Protein AF-A0A6C7MHU6-F1 (afdb_monomer)

Organism: Campylobacter jejuni (NCBI:txid197)

Foldseek 3Di:
DADAADDAALVNLQDFAFLSNCQNLPVDPAQQPWAHEDEDQADALLRLLCDPPSCNHPPNCNHPPSVPPVSVVCVRHHFYQNDPVSVVVFFVQDPPSCLHPPSVNVSHTHTDCVRGVRGTHDHACPDPSSVVVSVVNVVVVVVVVVVVVVVVVVVVVVVVVVVVVVVVVVVVVVVVCCVVPPDDCVVVVVVVVVVVVVVVVVVVVVVVVVVVVVVVVVVVD

Sequence (221 aa):
DMISQSSVSLRESKGQISATNADAMGFNSYKGGGKFVFTQNVSSISAFMSAQGSGFSRGSGFSVGSGKNLSVGLSQGIQIISSTASMSNTYVVSAGSGFSSGSGNSQFAALKTTAANTTDETAGVTTLKGAMAVMDIAETAITNLDQIRADIGSIQNQVTSTINNITVTQVNVKAAESQIRDVDFASESANFSKYNILAQSGSYAMSQANAVQQNVLKLLQ

pLDDT: mean 90.36, std 7.26, range [48.03, 98.5]

Radius of gyration: 49.34 Å; Cα contacts (8 Å, |Δi|>4): 230; chains: 1; bounding box: 78×31×161 Å

Solvent-accessible surface area (backbone atoms only — not comparable to full-atom values): 12412 Å² total; per-residue (Å²): 124,79,51,69,79,76,87,77,52,78,71,57,48,64,37,66,35,46,36,67,51,35,38,42,66,59,66,35,98,48,84,42,65,43,18,54,72,48,79,45,89,44,93,42,70,71,50,42,32,60,33,91,90,59,70,17,28,92,87,56,74,56,20,90,89,57,81,72,62,57,68,59,57,46,63,71,40,46,32,77,31,44,44,79,77,47,38,54,66,40,26,48,34,47,87,86,60,71,12,17,86,88,61,83,39,40,42,56,35,52,74,32,43,91,52,29,59,38,56,65,44,75,42,24,65,80,38,75,56,36,35,56,52,49,49,57,44,48,52,52,52,48,52,54,52,51,52,54,50,50,53,53,50,53,52,49,54,53,50,54,52,48,50,56,51,49,54,54,49,51,54,53,51,51,52,55,47,42,70,73,71,55,77,61,60,72,61,51,49,52,49,51,53,49,51,51,54,48,52,54,50,49,50,50,50,50,54,50,54,56,51,51,55,53,52,52,57,64,74,75,110

Nearest PDB structures (foldseek):
  6x80-assembly1_D  TM=9.709E-01  e=1.603E-24  Campylobacter jejuni

Mean predicted aligned error: 10.22 Å

InterPro domains:
  IPR001492 Flagellin [PTHR42792] (16-221)
  IPR042187 Flagellin, C-terminal domain, subdomain 2 [G3DSA:6.10.10.10] (172-221)
  IPR046358 Flagellin, C-terminal domain [PF00700] (135-220)

Structure (mmCIF, N/CA/C/O backbone):
data_AF-A0A6C7MHU6-F1
#
_entry.id   AF-A0A6C7MHU6-F1
#
loop_
_atom_site.group_PDB
_atom_site.id
_atom_site.type_symbol
_atom_site.label_atom_id
_atom_site.label_alt_id
_atom_site.label_comp_id
_atom_site.label_asym_id
_atom_site.label_entity_id
_atom_site.label_seq_id
_atom_site.pdbx_PDB_ins_code
_atom_site.Cartn_x
_atom_site.Cartn_y
_atom_site.Cartn_z
_atom_site.occupancy
_atom_site.B_iso_or_equiv
_atom_site.auth_seq_id
_atom_site.auth_comp_id
_atom_site.auth_asym_id
_atom_site.auth_atom_id
_atom_site.pdbx_PDB_model_num
ATOM 1 N N . ASP A 1 1 ? 13.827 -13.662 -16.818 1.00 75.75 1 ASP A N 1
ATOM 2 C CA . ASP A 1 1 ? 13.728 -12.267 -17.295 1.00 75.75 1 ASP A CA 1
ATOM 3 C C . ASP A 1 1 ? 13.826 -11.272 -16.154 1.00 75.75 1 ASP A C 1
ATOM 5 O O . ASP A 1 1 ? 13.512 -11.633 -15.031 1.00 75.75 1 ASP A O 1
ATOM 9 N N . MET A 1 2 ? 14.277 -10.045 -16.434 1.00 87.38 2 MET A N 1
ATOM 10 C CA . MET A 1 2 ? 14.228 -8.926 -15.475 1.00 87.38 2 MET A CA 1
ATOM 11 C C . MET A 1 2 ? 12.820 -8.314 -15.451 1.00 87.38 2 MET A C 1
ATOM 13 O O . MET A 1 2 ? 12.296 -8.042 -16.538 1.00 87.38 2 MET A O 1
ATOM 17 N N . ILE A 1 3 ? 12.258 -8.086 -14.262 1.00 90.12 3 ILE A N 1
ATOM 18 C CA . ILE A 1 3 ? 10.906 -7.548 -14.015 1.00 90.12 3 ILE A CA 1
ATOM 19 C C . ILE A 1 3 ? 11.021 -6.332 -13.084 1.00 90.12 3 ILE A C 1
ATOM 21 O O . ILE A 1 3 ? 11.826 -6.353 -12.155 1.00 90.12 3 ILE A O 1
ATOM 25 N N . SER A 1 4 ? 10.215 -5.292 -13.313 1.00 91.06 4 SER A N 1
ATOM 26 C CA . SER A 1 4 ? 10.120 -4.126 -12.426 1.00 91.06 4 SER A CA 1
ATOM 27 C C . SER A 1 4 ? 8.917 -4.247 -11.490 1.00 91.06 4 SER A C 1
ATOM 29 O O . SER A 1 4 ? 7.845 -4.680 -11.909 1.00 91.06 4 SER A O 1
ATOM 31 N N . GLN A 1 5 ? 9.099 -3.875 -10.223 1.00 91.50 5 GLN A N 1
ATOM 32 C CA . GLN A 1 5 ? 8.032 -3.786 -9.229 1.00 91.50 5 GLN A CA 1
ATOM 33 C C . GLN A 1 5 ? 8.355 -2.683 -8.218 1.00 91.50 5 GLN A C 1
ATOM 35 O O . GLN A 1 5 ? 9.499 -2.556 -7.776 1.00 91.50 5 GLN A O 1
ATOM 40 N N . SER A 1 6 ? 7.350 -1.904 -7.828 1.00 92.56 6 SER A N 1
ATOM 41 C CA . SER A 1 6 ? 7.462 -0.929 -6.746 1.00 92.56 6 SER A CA 1
ATOM 42 C C . SER A 1 6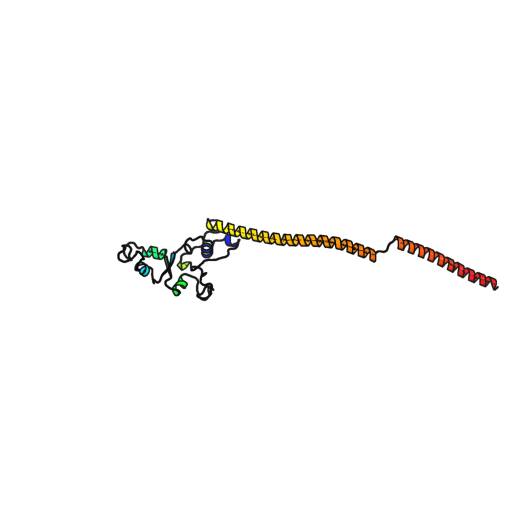 ? 6.097 -0.627 -6.131 1.00 92.5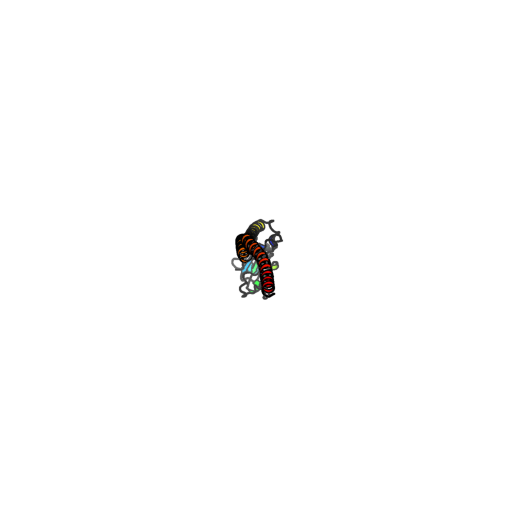6 6 SER A C 1
ATOM 44 O O . SER A 1 6 ? 5.055 -0.853 -6.743 1.00 92.56 6 SER A O 1
ATOM 46 N N . SER A 1 7 ? 6.107 -0.132 -4.896 1.00 93.25 7 SER A N 1
ATOM 47 C CA . SER A 1 7 ? 4.934 0.431 -4.228 1.00 93.25 7 SER A CA 1
ATOM 48 C C . SER A 1 7 ? 5.084 1.945 -4.160 1.00 93.25 7 SER A C 1
ATOM 50 O O . SER A 1 7 ? 6.136 2.425 -3.737 1.00 93.25 7 SER A O 1
ATOM 52 N N . VAL A 1 8 ? 4.041 2.685 -4.530 1.00 93.62 8 VAL A N 1
ATOM 53 C CA . VAL A 1 8 ? 4.034 4.154 -4.514 1.00 93.62 8 VAL A CA 1
ATOM 54 C C . VAL A 1 8 ? 2.961 4.632 -3.545 1.00 93.62 8 VAL A C 1
ATOM 56 O O . VAL A 1 8 ? 1.795 4.258 -3.652 1.00 93.62 8 VAL A O 1
ATOM 59 N N . SER A 1 9 ? 3.344 5.467 -2.585 1.00 93.75 9 SER A N 1
ATOM 60 C CA . SER A 1 9 ? 2.404 6.098 -1.661 1.00 93.75 9 SER A CA 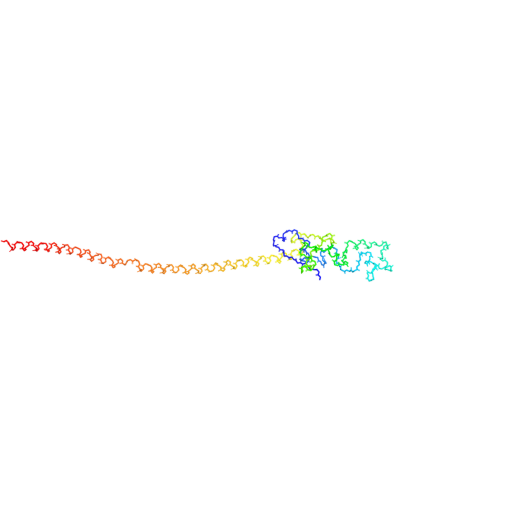1
ATOM 61 C C . SER A 1 9 ? 1.625 7.238 -2.328 1.00 93.75 9 SER A C 1
ATOM 63 O O . SER A 1 9 ? 2.089 7.880 -3.272 1.00 93.75 9 SER A O 1
ATOM 65 N N . LEU A 1 10 ? 0.464 7.586 -1.759 1.00 92.50 10 LEU A N 1
ATOM 66 C CA . LEU A 1 10 ? -0.330 8.740 -2.208 1.00 92.50 10 LEU A CA 1
ATOM 67 C C . LEU A 1 10 ? 0.454 10.064 -2.163 1.00 92.50 10 LEU A C 1
ATOM 69 O O . LEU A 1 10 ? 0.160 10.992 -2.908 1.00 92.50 10 LEU A O 1
ATOM 73 N N . ARG A 1 11 ? 1.460 10.177 -1.289 1.00 93.25 11 ARG A N 1
ATOM 74 C CA . ARG A 1 11 ? 2.316 11.366 -1.235 1.00 93.25 11 ARG A CA 1
ATOM 75 C C . ARG A 1 11 ? 3.340 11.377 -2.366 1.00 93.25 11 ARG A C 1
ATOM 77 O O . ARG A 1 11 ? 3.575 12.431 -2.952 1.00 93.25 11 ARG A O 1
ATOM 84 N N . GLU A 1 12 ? 3.945 10.230 -2.656 1.00 91.62 12 GLU A N 1
ATOM 85 C CA . GLU A 1 12 ? 4.946 10.089 -3.718 1.00 91.62 12 GLU A CA 1
ATOM 86 C C . GLU A 1 12 ? 4.342 10.306 -5.106 1.00 91.62 12 GLU A C 1
ATOM 88 O O . GLU A 1 12 ? 5.015 10.864 -5.968 1.00 91.62 12 GLU A O 1
ATOM 93 N N . SER A 1 13 ? 3.057 9.991 -5.302 1.00 90.19 13 SER A N 1
ATOM 94 C CA . SER A 1 13 ? 2.364 10.229 -6.576 1.00 90.19 13 SER A CA 1
ATOM 95 C C . SER A 1 13 ? 2.265 11.711 -6.973 1.00 90.19 13 SER A C 1
ATOM 97 O O . SER A 1 13 ? 1.992 12.023 -8.129 1.00 90.19 13 SER A O 1
ATOM 99 N N . LYS A 1 14 ? 2.516 12.645 -6.045 1.00 90.75 14 LYS A N 1
ATOM 100 C CA . LYS A 1 14 ? 2.560 14.089 -6.323 1.00 90.75 14 LYS A CA 1
ATOM 101 C C . LYS A 1 14 ? 3.901 14.549 -6.914 1.00 90.75 14 LYS A C 1
ATOM 103 O O . LYS A 1 14 ? 3.954 15.607 -7.539 1.00 90.75 14 LYS A O 1
ATOM 108 N N . GLY A 1 15 ? 4.983 13.813 -6.663 1.00 91.69 15 GLY A N 1
ATOM 109 C CA . GLY A 1 15 ? 6.333 14.162 -7.107 1.00 91.69 15 GLY A CA 1
ATOM 110 C C . GLY A 1 15 ? 6.610 13.769 -8.558 1.00 91.69 15 GLY A C 1
ATOM 111 O O . GLY A 1 15 ? 5.763 13.176 -9.226 1.00 91.69 15 GLY A O 1
ATOM 112 N N . GLN A 1 16 ? 7.814 14.096 -9.041 1.00 93.12 16 GLN A N 1
ATOM 113 C CA . GLN A 1 16 ? 8.344 13.483 -10.263 1.00 93.12 16 GLN A CA 1
ATOM 114 C C . GLN A 1 16 ? 8.409 11.966 -10.079 1.00 93.12 16 GLN A C 1
ATOM 116 O O . GLN A 1 16 ? 8.814 11.477 -9.022 1.00 93.12 16 GLN A O 1
ATOM 121 N N . ILE A 1 17 ? 7.978 11.233 -11.102 1.00 92.06 17 ILE A N 1
ATOM 122 C CA . ILE A 1 17 ? 7.930 9.775 -11.056 1.00 92.06 17 ILE A CA 1
ATOM 123 C C . ILE A 1 17 ? 9.311 9.275 -11.467 1.00 92.06 17 ILE A C 1
ATOM 125 O O . ILE A 1 17 ? 9.763 9.553 -12.576 1.00 92.06 17 ILE A O 1
ATOM 129 N N . SER A 1 18 ? 9.985 8.543 -10.578 1.00 92.50 18 SER A N 1
ATOM 130 C CA . SER A 1 18 ? 11.300 7.988 -10.897 1.00 92.50 18 SER A CA 1
ATOM 131 C C . SER A 1 18 ? 11.219 7.024 -12.080 1.00 92.50 18 SER A C 1
ATOM 133 O O . SER A 1 18 ? 10.223 6.314 -12.239 1.00 92.50 18 SER A O 1
ATOM 135 N N . ALA A 1 19 ? 12.290 6.923 -12.863 1.00 91.31 19 ALA A N 1
ATOM 136 C CA . ALA A 1 19 ? 12.356 6.012 -14.008 1.00 91.31 19 ALA A CA 1
ATOM 137 C C . ALA A 1 19 ? 11.983 4.550 -13.666 1.00 91.31 19 ALA A C 1
ATOM 139 O O . ALA A 1 19 ? 11.355 3.853 -14.460 1.00 91.31 19 ALA A O 1
ATOM 140 N N . THR A 1 20 ? 12.330 4.075 -12.464 1.00 91.19 20 THR A N 1
ATOM 141 C CA . THR A 1 20 ? 11.981 2.719 -12.004 1.00 91.19 20 THR A CA 1
ATOM 142 C C . THR A 1 20 ? 10.490 2.565 -11.720 1.00 91.19 20 THR A C 1
ATOM 144 O O . THR A 1 20 ? 9.906 1.537 -12.055 1.00 91.19 20 THR A O 1
ATOM 147 N N . ASN A 1 21 ? 9.872 3.587 -11.119 1.00 92.44 21 ASN A N 1
ATOM 148 C CA . ASN A 1 21 ? 8.438 3.598 -10.848 1.00 92.44 21 ASN A CA 1
ATOM 149 C C . ASN A 1 21 ? 7.649 3.746 -12.149 1.00 92.44 21 ASN A C 1
ATOM 151 O O . ASN A 1 21 ? 6.647 3.065 -12.317 1.00 92.44 21 ASN A O 1
ATOM 155 N N . ALA A 1 22 ? 8.129 4.554 -13.095 1.00 91.31 22 ALA A N 1
ATOM 156 C CA . ALA A 1 22 ? 7.535 4.678 -14.421 1.00 91.31 22 ALA A CA 1
ATOM 157 C C . ALA A 1 22 ? 7.498 3.328 -15.164 1.00 91.31 22 ALA A C 1
ATOM 159 O O . ALA A 1 22 ? 6.449 2.943 -15.687 1.00 91.31 22 ALA A O 1
ATOM 160 N N . ASP A 1 23 ? 8.600 2.569 -15.139 1.00 91.25 23 ASP A N 1
ATOM 161 C CA . ASP A 1 23 ? 8.663 1.223 -15.728 1.00 91.25 23 ASP A CA 1
ATOM 162 C C . ASP A 1 23 ? 7.702 0.251 -15.013 1.00 91.25 23 ASP A C 1
ATOM 164 O O . ASP A 1 23 ? 6.962 -0.479 -15.669 1.00 91.25 23 ASP A O 1
ATOM 168 N N . ALA A 1 24 ? 7.624 0.299 -13.674 1.00 90.81 24 ALA A N 1
ATOM 169 C CA . ALA A 1 24 ? 6.683 -0.515 -12.890 1.00 90.81 24 ALA A CA 1
ATOM 170 C C . ALA A 1 24 ? 5.204 -0.152 -13.148 1.00 90.81 24 ALA A C 1
ATOM 172 O O . ALA A 1 24 ? 4.341 -1.026 -13.158 1.00 90.81 24 ALA A O 1
ATOM 173 N N . MET A 1 25 ? 4.910 1.127 -13.395 1.00 89.56 25 MET A N 1
ATOM 174 C CA . MET A 1 25 ? 3.575 1.650 -13.719 1.00 89.56 25 MET A CA 1
ATOM 175 C C . MET A 1 25 ? 3.206 1.458 -15.204 1.00 89.56 25 MET A C 1
ATOM 177 O O . MET A 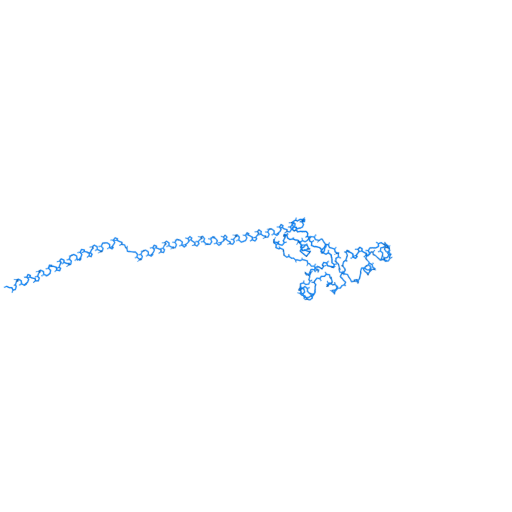1 25 ? 2.111 1.832 -15.630 1.00 89.56 25 MET A O 1
ATOM 181 N N . GLY A 1 26 ? 4.106 0.889 -16.015 1.00 88.12 26 GLY A N 1
ATOM 182 C CA . GLY A 1 26 ? 3.859 0.586 -17.424 1.00 88.12 26 GLY A CA 1
ATOM 183 C C . GLY A 1 26 ? 3.842 1.814 -18.338 1.00 88.12 26 GLY A C 1
ATOM 184 O O . GLY A 1 26 ? 3.086 1.841 -19.315 1.00 88.12 26 GLY A O 1
ATOM 185 N N . PHE A 1 27 ? 4.640 2.840 -18.029 1.00 87.44 27 PHE A N 1
ATOM 186 C CA . PHE A 1 27 ? 4.833 4.000 -18.910 1.00 87.44 27 PHE A CA 1
ATOM 187 C C . PHE A 1 27 ? 5.544 3.620 -20.205 1.00 87.44 27 PHE A C 1
ATOM 189 O O . PHE A 1 27 ? 5.201 4.111 -21.280 1.00 87.44 27 PHE A O 1
ATOM 196 N N . ASN A 1 28 ? 6.531 2.734 -20.106 1.00 84.19 28 ASN A N 1
ATOM 197 C CA . ASN A 1 28 ? 7.408 2.399 -21.213 1.00 84.19 28 ASN A CA 1
ATOM 198 C C . ASN A 1 28 ? 7.029 1.024 -21.784 1.00 84.19 28 ASN A C 1
ATOM 200 O O . ASN A 1 28 ? 6.937 0.035 -21.063 1.00 84.19 28 ASN A O 1
ATOM 204 N N . SER A 1 29 ? 6.811 0.947 -23.101 1.00 75.75 29 SER A N 1
ATOM 205 C CA . SER A 1 29 ? 6.469 -0.306 -23.800 1.00 75.75 29 SER A CA 1
ATOM 206 C C . SER A 1 29 ? 7.658 -1.261 -23.952 1.00 75.75 29 SER A C 1
ATOM 208 O O . SER A 1 29 ? 7.479 -2.456 -24.178 1.00 75.75 29 SER A O 1
ATOM 210 N N . TYR A 1 30 ? 8.875 -0.737 -23.814 1.00 77.50 30 TYR A N 1
ATOM 211 C CA . TYR A 1 30 ? 10.120 -1.488 -23.741 1.00 77.50 30 TYR A CA 1
ATOM 212 C C . TYR A 1 30 ? 10.926 -0.987 -22.537 1.00 77.50 30 TYR A C 1
ATOM 214 O O . TYR A 1 30 ? 10.950 0.213 -22.270 1.00 77.50 30 TYR A O 1
ATOM 222 N N . LYS A 1 31 ? 11.561 -1.924 -21.819 1.00 78.88 31 LYS A N 1
ATOM 223 C CA . LYS A 1 31 ? 12.214 -1.757 -20.504 1.00 78.88 31 LYS A CA 1
ATOM 224 C C . LYS A 1 31 ? 12.917 -0.398 -20.330 1.00 78.88 31 LYS A C 1
ATOM 226 O O . LYS A 1 31 ? 14.036 -0.225 -20.813 1.00 78.88 31 LYS A O 1
ATOM 231 N N . GLY A 1 32 ? 12.266 0.541 -19.635 1.00 79.19 32 GLY A N 1
ATOM 232 C CA . GLY A 1 32 ? 12.800 1.867 -19.290 1.00 79.19 32 GLY A CA 1
ATOM 233 C C . GLY A 1 32 ? 12.781 2.960 -20.374 1.00 79.19 32 GLY A C 1
ATOM 234 O O . GLY A 1 32 ? 13.329 4.034 -20.140 1.00 79.19 32 GLY A O 1
ATOM 235 N N . GLY A 1 33 ? 12.197 2.724 -21.556 1.00 83.06 33 GLY A N 1
ATOM 236 C CA . GLY A 1 33 ? 11.857 3.776 -22.537 1.00 83.06 33 GLY A CA 1
ATOM 237 C C . GLY A 1 33 ? 13.012 4.500 -23.239 1.00 83.06 33 GLY A C 1
ATOM 238 O O . GLY A 1 33 ? 12.752 5.417 -24.014 1.00 83.06 33 GLY A O 1
ATOM 239 N N . GLY A 1 34 ? 14.261 4.106 -22.980 1.00 89.19 34 GLY A N 1
ATOM 240 C CA . GLY A 1 34 ? 15.457 4.677 -23.602 1.00 89.19 34 GLY A CA 1
ATOM 241 C C . GLY A 1 34 ? 16.083 3.748 -24.647 1.00 89.19 34 GLY A C 1
ATOM 242 O O . GLY A 1 34 ? 15.617 3.661 -25.780 1.00 89.19 34 GLY A O 1
ATOM 243 N N . LYS A 1 35 ? 17.169 3.050 -24.306 1.00 91.75 35 LYS A N 1
ATOM 244 C CA . LYS A 1 35 ? 17.793 2.065 -25.204 1.00 91.75 35 LYS A CA 1
ATOM 245 C C . LYS A 1 35 ? 17.065 0.729 -25.144 1.00 91.75 35 LYS A C 1
ATOM 247 O O . LYS A 1 35 ? 16.708 0.255 -24.070 1.00 91.75 35 LYS A O 1
ATOM 252 N N . PHE A 1 36 ? 16.938 0.065 -26.287 1.00 90.75 36 PHE A N 1
ATOM 253 C CA . PHE A 1 36 ? 16.477 -1.313 -26.343 1.00 90.75 36 PHE A CA 1
ATOM 254 C C . PHE A 1 36 ? 17.555 -2.247 -25.778 1.00 90.75 36 PHE A C 1
ATOM 256 O O . PHE A 1 36 ? 18.655 -2.362 -26.328 1.00 90.75 36 PHE A O 1
ATOM 263 N N . VAL A 1 37 ? 17.237 -2.892 -24.655 1.00 90.38 37 VAL A N 1
ATOM 264 C CA . VAL A 1 37 ? 18.139 -3.801 -23.942 1.00 90.38 37 VAL A CA 1
ATOM 265 C C . VAL A 1 37 ? 17.830 -5.240 -24.333 1.00 90.38 37 VAL A C 1
ATOM 267 O O . VAL A 1 37 ? 16.718 -5.717 -24.104 1.00 90.38 37 VAL A O 1
ATOM 270 N N . PHE A 1 38 ? 18.816 -5.965 -24.857 1.00 89.31 38 PHE A N 1
ATOM 271 C CA . PHE A 1 38 ? 18.670 -7.393 -25.141 1.00 89.31 38 PHE A CA 1
ATOM 272 C C . PHE A 1 38 ? 19.927 -8.188 -24.805 1.00 89.31 38 PHE A C 1
ATOM 274 O O . PHE A 1 38 ? 21.021 -7.646 -24.637 1.00 89.31 38 PHE A O 1
ATOM 281 N N . THR A 1 39 ? 19.753 -9.504 -24.698 1.00 90.50 39 THR A N 1
ATOM 282 C CA . THR A 1 39 ? 20.839 -10.443 -24.411 1.00 90.50 39 THR A CA 1
ATOM 283 C C . THR A 1 39 ? 21.279 -11.124 -25.699 1.00 90.50 39 THR A C 1
ATOM 285 O O . THR A 1 39 ? 20.461 -11.710 -26.406 1.00 90.50 39 THR A O 1
ATOM 288 N N . GLN A 1 40 ? 22.562 -11.018 -26.036 1.00 89.81 40 GLN A N 1
ATOM 289 C CA . GLN A 1 40 ? 23.136 -11.715 -27.184 1.00 89.81 40 GLN A CA 1
ATOM 290 C C . GLN A 1 40 ? 24.641 -11.853 -27.008 1.00 89.81 40 GLN A C 1
ATOM 292 O O . GLN A 1 40 ? 25.303 -10.904 -26.603 1.00 89.81 40 GLN A O 1
ATOM 297 N N . ASN A 1 41 ? 25.191 -13.014 -27.356 1.00 89.06 41 ASN A N 1
ATOM 298 C CA . ASN A 1 41 ? 26.614 -13.310 -27.203 1.00 89.06 41 ASN A CA 1
ATOM 299 C C . ASN A 1 41 ? 27.475 -12.637 -28.296 1.00 89.06 41 ASN A C 1
ATOM 301 O O . ASN A 1 41 ? 28.024 -13.299 -29.174 1.00 89.06 41 ASN A O 1
ATOM 305 N N . VAL A 1 42 ? 27.549 -11.305 -28.268 1.00 89.62 42 VAL A N 1
ATOM 306 C CA . VAL A 1 42 ? 28.392 -10.472 -29.139 1.00 89.62 42 VAL A CA 1
ATOM 307 C C . VAL A 1 42 ? 29.090 -9.404 -28.302 1.00 89.62 42 VAL A C 1
ATOM 309 O O . VAL A 1 42 ? 28.511 -8.850 -27.372 1.00 89.62 42 VAL A O 1
ATOM 312 N N . SER A 1 43 ? 30.353 -9.112 -28.606 1.00 87.44 43 SER A N 1
ATOM 313 C CA . SER A 1 43 ? 31.193 -8.230 -27.782 1.00 87.44 43 SER A CA 1
ATOM 314 C C . SER A 1 43 ? 30.967 -6.734 -28.023 1.00 87.44 43 SER A C 1
ATOM 316 O O . SER A 1 43 ? 31.329 -5.918 -27.179 1.00 87.44 43 SER A O 1
ATOM 318 N N . SER A 1 44 ? 30.387 -6.356 -29.163 1.00 88.81 44 SER A N 1
ATOM 319 C CA . SER A 1 44 ? 30.183 -4.961 -29.556 1.00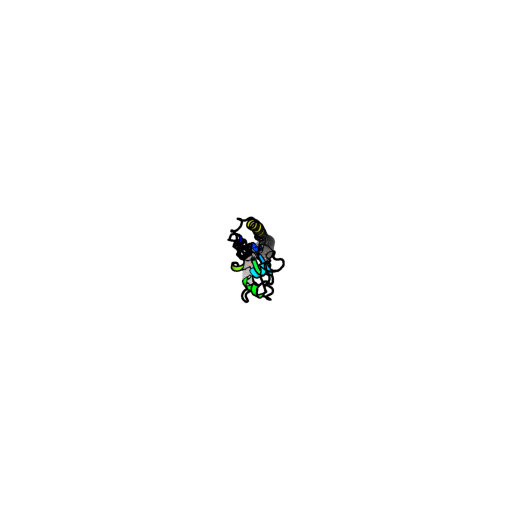 88.81 44 SER A CA 1
ATOM 320 C C . SER A 1 44 ? 29.071 -4.824 -30.597 1.00 88.81 44 SER A C 1
ATOM 322 O O . SER A 1 44 ? 28.643 -5.800 -31.213 1.00 88.81 44 SER A O 1
ATOM 324 N N . ILE A 1 45 ? 28.658 -3.584 -30.864 1.00 90.44 45 ILE A N 1
ATOM 325 C CA . ILE A 1 45 ? 27.718 -3.265 -31.949 1.00 90.44 45 ILE A CA 1
ATOM 326 C C . ILE A 1 45 ? 28.314 -3.607 -33.319 1.00 90.44 45 ILE A C 1
ATOM 328 O O . ILE A 1 45 ? 27.604 -4.086 -34.194 1.00 90.44 45 ILE A O 1
ATOM 332 N N . SER A 1 46 ? 29.623 -3.425 -33.515 1.00 90.44 46 SER A N 1
ATOM 333 C CA . SER A 1 46 ? 30.272 -3.831 -34.766 1.00 90.44 46 SER A CA 1
ATOM 334 C C . SER A 1 46 ? 30.239 -5.350 -34.963 1.00 90.44 46 SER A C 1
ATOM 336 O O . SER A 1 46 ? 29.982 -5.801 -3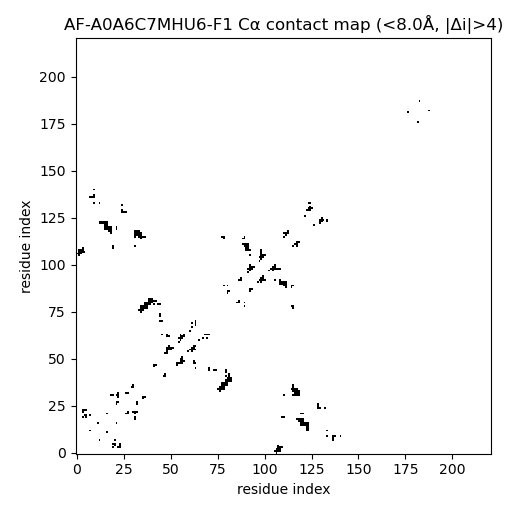6.077 1.00 90.44 46 SER A O 1
ATOM 338 N N . ALA A 1 47 ? 30.424 -6.128 -33.889 1.00 90.69 47 ALA A N 1
ATOM 339 C CA . ALA A 1 47 ? 30.290 -7.584 -33.909 1.00 90.69 47 ALA A CA 1
ATOM 340 C C . ALA A 1 47 ? 28.832 -8.030 -34.105 1.00 90.69 47 ALA A C 1
ATOM 342 O O . ALA A 1 47 ? 28.569 -8.991 -34.820 1.00 90.69 47 ALA A O 1
ATOM 343 N N . PHE A 1 48 ? 27.872 -7.306 -33.524 1.00 91.81 48 PHE A N 1
ATOM 344 C CA . PHE A 1 48 ? 26.448 -7.512 -33.784 1.00 91.81 48 PHE A CA 1
ATOM 345 C C . PHE A 1 48 ? 26.105 -7.295 -35.263 1.00 91.81 48 PHE A C 1
ATOM 347 O O . PHE A 1 48 ? 25.452 -8.129 -35.883 1.00 91.81 48 PHE A O 1
ATOM 354 N N . MET A 1 49 ? 26.589 -6.202 -35.858 1.00 91.94 49 MET A N 1
ATOM 355 C CA . MET A 1 49 ? 26.347 -5.900 -37.268 1.00 91.94 49 MET A CA 1
ATOM 356 C C . MET A 1 49 ? 26.968 -6.952 -38.197 1.00 91.94 49 MET A C 1
ATOM 358 O O . MET A 1 49 ? 26.366 -7.311 -39.206 1.00 91.94 49 MET A O 1
ATOM 362 N N . SER A 1 50 ? 28.140 -7.497 -37.865 1.00 90.81 50 SER A N 1
ATOM 363 C CA . SER A 1 50 ? 28.755 -8.563 -38.664 1.00 90.81 50 SER A CA 1
ATOM 364 C C . SER A 1 50 ? 28.156 -9.955 -38.428 1.00 90.81 50 SER A C 1
ATOM 366 O O . SER A 1 50 ? 28.429 -10.855 -39.224 1.00 90.81 50 SER A O 1
ATOM 368 N N . ALA A 1 51 ? 27.343 -10.146 -37.384 1.00 89.75 51 ALA A N 1
ATOM 369 C CA . ALA A 1 51 ? 26.730 -11.430 -37.063 1.00 89.75 51 ALA A CA 1
ATOM 370 C C . ALA A 1 51 ? 25.691 -11.867 -38.112 1.00 89.75 51 ALA A C 1
ATOM 372 O O . ALA A 1 51 ? 24.978 -11.056 -38.710 1.00 89.75 51 ALA A O 1
ATOM 373 N N . GLN A 1 52 ? 25.576 -13.181 -38.315 1.00 87.50 52 GLN A N 1
ATOM 374 C CA . GLN A 1 52 ? 24.595 -13.760 -39.230 1.00 87.50 52 GLN A CA 1
ATOM 375 C C . GLN A 1 52 ? 23.166 -13.479 -38.735 1.00 87.50 52 GLN A C 1
ATOM 377 O O . GLN A 1 52 ? 22.865 -13.657 -37.558 1.00 87.50 52 GLN A O 1
ATOM 382 N N . GLY A 1 53 ? 22.282 -13.050 -39.640 1.00 86.38 53 GLY A N 1
ATOM 383 C CA . GLY A 1 53 ? 20.885 -12.727 -39.320 1.00 86.38 53 GLY A CA 1
ATOM 384 C C . GLY A 1 53 ? 20.637 -11.294 -38.829 1.00 86.38 53 GLY A C 1
ATOM 385 O O . GLY A 1 53 ? 19.485 -10.928 -38.633 1.00 86.38 53 GLY A O 1
ATOM 386 N N . SER A 1 54 ? 21.677 -10.461 -38.686 1.00 89.25 54 SER A N 1
ATOM 387 C CA . SER A 1 54 ? 21.547 -9.065 -38.229 1.00 89.25 54 SER A CA 1
ATOM 388 C C . SER A 1 54 ? 20.968 -8.104 -39.278 1.00 89.25 54 SER A C 1
ATOM 390 O O . SER A 1 54 ? 20.504 -7.023 -38.933 1.00 89.25 54 SER A O 1
ATOM 392 N N . GLY A 1 55 ? 21.035 -8.464 -40.566 1.00 90.31 55 GLY A N 1
ATOM 393 C CA . GLY A 1 55 ? 20.697 -7.574 -41.683 1.00 90.31 55 GLY A CA 1
ATOM 394 C C . GLY A 1 55 ? 21.792 -6.562 -42.058 1.00 90.31 55 GLY A C 1
ATOM 395 O O . GLY A 1 55 ? 21.612 -5.834 -43.028 1.00 90.31 55 GLY A O 1
ATOM 396 N N . PHE A 1 56 ? 22.939 -6.547 -41.360 1.00 92.38 56 PHE A N 1
ATOM 397 C CA . PHE A 1 56 ? 24.059 -5.614 -41.600 1.00 92.38 56 PHE A CA 1
ATOM 398 C C . PHE A 1 56 ? 25.336 -6.298 -42.120 1.00 92.38 56 PHE A C 1
ATOM 400 O O . PHE A 1 56 ? 26.428 -5.723 -42.090 1.00 92.38 56 PHE A O 1
ATOM 407 N N . SER A 1 57 ? 25.228 -7.536 -42.607 1.00 89.25 57 SER A N 1
ATOM 408 C CA . SER A 1 57 ? 26.367 -8.301 -43.128 1.00 89.25 57 SER A CA 1
ATOM 409 C C . SER A 1 57 ? 27.031 -7.605 -44.331 1.00 89.25 57 SER A C 1
ATOM 411 O O . SER A 1 57 ? 26.434 -6.736 -44.971 1.00 89.25 57 SER A O 1
ATOM 413 N N . ARG A 1 58 ? 28.269 -7.991 -44.685 1.00 85.38 58 ARG A N 1
ATOM 414 C CA . ARG A 1 58 ? 29.070 -7.362 -45.768 1.00 85.38 58 ARG A CA 1
ATOM 415 C C . ARG A 1 58 ? 28.381 -7.291 -47.144 1.00 85.38 58 ARG A C 1
ATOM 417 O O . ARG A 1 58 ? 28.817 -6.496 -47.965 1.00 85.38 58 ARG A O 1
ATOM 424 N N . GLY A 1 59 ? 27.328 -8.074 -47.394 1.00 85.31 59 GLY A N 1
ATOM 425 C CA . GLY A 1 59 ? 26.549 -8.053 -48.642 1.00 85.31 59 GLY A CA 1
ATOM 426 C C . GLY A 1 59 ? 25.230 -7.270 -48.585 1.00 85.31 59 GLY A C 1
ATOM 427 O O . GLY A 1 59 ? 24.562 -7.143 -49.601 1.00 85.31 59 GLY A O 1
ATOM 428 N N . SER A 1 60 ? 24.841 -6.747 -47.418 1.00 90.19 60 SER A N 1
ATOM 429 C CA . SER A 1 60 ? 23.519 -6.134 -47.188 1.00 90.19 60 SER A CA 1
ATOM 430 C C . SER A 1 60 ? 23.367 -4.694 -47.697 1.00 90.19 60 SER A C 1
ATOM 432 O O . SER A 1 60 ? 22.262 -4.164 -47.707 1.00 90.19 60 SER A O 1
ATOM 434 N N . GLY A 1 61 ? 24.465 -4.018 -48.052 1.00 88.69 61 GLY A N 1
ATOM 435 C CA . GLY A 1 61 ? 24.470 -2.576 -48.342 1.00 88.69 61 GLY A CA 1
ATOM 436 C C . GLY A 1 61 ? 24.400 -1.669 -47.100 1.00 88.69 61 GLY A C 1
ATOM 437 O O . GLY A 1 61 ? 24.597 -0.462 -47.225 1.00 88.69 61 GLY A O 1
ATOM 438 N N . PHE A 1 62 ? 24.198 -2.238 -45.904 1.00 92.12 62 PHE A N 1
ATOM 439 C CA . PHE A 1 62 ? 24.153 -1.530 -44.615 1.00 92.12 62 PHE A CA 1
ATOM 440 C C . PHE A 1 62 ? 25.316 -1.897 -43.683 1.00 92.12 62 PHE A C 1
ATOM 442 O O . PHE A 1 62 ? 25.269 -1.636 -42.480 1.00 92.12 62 PHE A O 1
ATOM 449 N N . SER A 1 63 ? 26.373 -2.509 -44.220 1.00 90.88 63 SER A N 1
ATOM 450 C CA . SER A 1 63 ? 27.539 -2.910 -43.435 1.00 90.88 63 SER A CA 1
ATOM 451 C C . SER A 1 63 ? 28.245 -1.719 -42.789 1.00 90.88 63 SER A C 1
ATOM 453 O O . SER A 1 63 ? 28.131 -0.575 -43.241 1.00 90.88 63 SER A O 1
ATOM 455 N N . VAL A 1 64 ? 29.034 -1.981 -41.746 1.00 89.75 64 VAL A N 1
ATOM 456 C CA . VAL A 1 64 ? 29.897 -0.961 -41.131 1.00 89.75 64 VAL A CA 1
ATOM 457 C C . VAL A 1 64 ? 30.774 -0.312 -42.212 1.00 89.75 64 VAL A C 1
ATOM 459 O O . VAL A 1 64 ? 31.359 -1.012 -43.037 1.00 89.75 64 VAL A O 1
ATOM 462 N N . GLY A 1 65 ? 30.826 1.023 -42.239 1.00 87.12 65 GLY A N 1
ATOM 463 C CA . GLY A 1 65 ? 31.604 1.780 -43.228 1.00 87.12 65 GLY A CA 1
ATOM 464 C C . GLY A 1 65 ? 30.941 1.968 -44.602 1.00 87.12 65 GLY A C 1
ATOM 465 O O . GLY A 1 65 ? 31.544 2.576 -45.475 1.00 87.12 65 GLY A O 1
ATOM 466 N N . SER A 1 66 ? 29.692 1.531 -44.803 1.00 89.12 66 SER A N 1
ATOM 467 C CA . SER A 1 66 ? 28.928 1.710 -46.060 1.00 89.12 66 SER A CA 1
ATOM 468 C C . SER A 1 66 ? 28.466 3.154 -46.352 1.00 89.12 66 SER A C 1
ATOM 470 O O . SER A 1 66 ? 27.630 3.381 -47.225 1.00 89.12 66 SER A O 1
ATOM 472 N N . GLY A 1 67 ? 28.931 4.148 -45.586 1.00 88.62 67 GLY A N 1
ATOM 473 C CA . GLY A 1 67 ? 28.473 5.544 -45.669 1.00 88.62 67 GLY A CA 1
ATOM 474 C C . GLY A 1 67 ? 27.069 5.800 -45.099 1.00 88.62 67 GLY A C 1
ATOM 475 O O . GLY A 1 67 ? 26.660 6.951 -44.982 1.00 88.62 67 GLY A O 1
ATOM 476 N N . LYS A 1 68 ? 26.332 4.754 -44.698 1.00 90.06 68 LYS A N 1
ATOM 477 C CA . LYS A 1 68 ? 24.987 4.872 -44.106 1.00 90.06 68 LYS A CA 1
ATOM 478 C C . LYS A 1 68 ? 24.995 5.222 -42.613 1.00 90.06 68 LYS A C 1
ATOM 480 O O . LYS A 1 68 ? 23.975 5.649 -42.090 1.00 90.06 68 LYS A O 1
ATOM 485 N N . ASN A 1 69 ? 26.131 5.053 -41.930 1.00 90.12 69 ASN A N 1
ATOM 486 C CA . ASN A 1 69 ? 26.341 5.413 -40.518 1.00 90.12 69 ASN A CA 1
ATOM 487 C C . ASN A 1 69 ? 25.323 4.816 -39.517 1.00 90.12 69 ASN A C 1
ATOM 489 O O . ASN A 1 69 ? 25.152 5.345 -38.419 1.00 90.12 69 ASN A O 1
ATOM 493 N N . LEU A 1 70 ? 24.694 3.675 -39.841 1.00 91.25 70 LEU A N 1
ATOM 494 C CA . LEU A 1 70 ? 23.734 3.007 -38.946 1.00 91.25 70 LEU A CA 1
ATOM 495 C C . LEU A 1 70 ? 24.349 2.610 -37.596 1.00 91.25 70 LEU A C 1
ATOM 497 O O . LEU A 1 70 ? 23.635 2.560 -36.599 1.00 91.25 70 LEU A O 1
ATOM 501 N N . SER A 1 71 ? 25.665 2.392 -37.532 1.00 90.38 71 SER A N 1
ATOM 502 C CA . SER A 1 71 ? 26.378 2.091 -36.285 1.00 90.38 71 SER A CA 1
ATOM 503 C C . SER A 1 71 ? 26.183 3.161 -35.205 1.00 90.38 71 SER A C 1
ATOM 505 O O . SER A 1 71 ? 26.128 2.811 -34.030 1.00 90.38 71 SER A O 1
ATOM 507 N N . VAL A 1 72 ? 26.027 4.437 -35.587 1.00 90.69 72 VAL A N 1
ATOM 508 C CA . VAL A 1 72 ? 25.762 5.540 -34.646 1.00 90.69 72 VAL A CA 1
ATOM 509 C C . VAL A 1 72 ? 24.331 5.464 -34.106 1.00 90.69 72 VAL A C 1
ATOM 511 O O . VAL A 1 72 ? 24.107 5.605 -32.908 1.00 90.69 72 VAL A O 1
ATOM 514 N N . GLY A 1 73 ? 23.350 5.179 -34.967 1.00 91.00 73 GLY A N 1
ATOM 515 C CA . GLY A 1 73 ? 21.960 4.984 -34.539 1.00 91.00 73 GLY A CA 1
ATOM 516 C C . GLY A 1 73 ? 21.815 3.794 -33.589 1.00 91.00 73 GLY A C 1
ATOM 517 O O . GLY A 1 73 ? 21.195 3.910 -32.533 1.00 91.00 73 GLY A O 1
ATOM 518 N N . LEU A 1 74 ? 22.474 2.675 -33.909 1.00 92.00 74 LEU A N 1
ATOM 519 C CA . LEU A 1 74 ? 22.506 1.497 -33.042 1.00 92.00 74 LEU A CA 1
ATOM 520 C C . LEU A 1 74 ? 23.194 1.805 -31.702 1.00 92.00 74 LEU A C 1
ATOM 522 O O . LEU A 1 74 ? 22.688 1.390 -30.667 1.00 92.00 74 LEU A O 1
ATOM 526 N N . SER A 1 75 ? 24.285 2.582 -31.672 1.00 90.88 75 SER A N 1
ATOM 527 C CA . SER A 1 75 ? 24.933 2.947 -30.399 1.00 90.88 75 SER A CA 1
ATOM 528 C C . SER A 1 75 ? 24.085 3.848 -29.513 1.00 90.88 75 SER A C 1
ATOM 530 O O . SER A 1 75 ? 24.179 3.759 -28.288 1.00 90.88 75 SER A O 1
ATOM 532 N N . GLN A 1 76 ? 23.234 4.687 -30.103 1.00 90.06 76 GLN A N 1
ATOM 533 C CA . GLN A 1 76 ? 22.317 5.538 -29.347 1.00 90.06 76 GLN A CA 1
ATOM 534 C C . GLN A 1 76 ? 21.075 4.780 -28.865 1.00 90.06 76 GLN A C 1
ATOM 536 O O . GLN A 1 76 ? 20.575 5.099 -27.791 1.00 90.06 76 GLN A O 1
ATOM 541 N N . GLY A 1 77 ? 20.604 3.781 -29.619 1.00 88.62 77 GLY A N 1
ATOM 542 C CA . GLY A 1 77 ? 19.326 3.106 -29.370 1.00 88.62 77 GLY A CA 1
ATOM 543 C C . GLY A 1 77 ? 19.402 1.692 -28.796 1.00 88.62 77 GLY A C 1
ATOM 544 O O . GLY A 1 77 ? 18.366 1.164 -28.410 1.00 88.62 77 GLY A O 1
ATOM 545 N N . ILE A 1 78 ? 20.575 1.056 -28.732 1.00 90.88 78 ILE A N 1
ATOM 546 C CA . ILE A 1 78 ? 20.716 -0.341 -28.294 1.00 90.88 78 ILE A CA 1
ATOM 547 C C . ILE A 1 78 ? 21.734 -0.471 -27.162 1.00 90.88 78 ILE A C 1
ATOM 549 O O . ILE A 1 78 ? 22.799 0.147 -27.183 1.00 90.88 78 ILE A O 1
ATOM 553 N N . GLN A 1 79 ? 21.416 -1.345 -26.209 1.00 91.69 79 GLN A N 1
ATOM 554 C CA . GLN A 1 79 ? 22.325 -1.829 -25.177 1.00 91.69 79 GLN A CA 1
ATOM 555 C C . GLN A 1 79 ? 22.360 -3.363 -25.209 1.00 91.69 79 GLN A C 1
ATOM 557 O O . GLN A 1 79 ? 21.345 -4.024 -24.992 1.00 91.69 79 GLN A O 1
ATOM 562 N N . ILE A 1 80 ? 23.537 -3.940 -25.467 1.00 91.25 80 ILE A N 1
ATOM 563 C CA . ILE A 1 80 ? 23.709 -5.395 -25.589 1.00 91.25 80 ILE A CA 1
ATOM 564 C C . ILE A 1 80 ? 24.312 -5.959 -24.305 1.00 91.25 80 ILE A C 1
ATOM 566 O O . ILE A 1 80 ? 25.392 -5.552 -23.875 1.00 91.25 80 ILE A O 1
ATOM 570 N N . ILE A 1 81 ? 23.643 -6.949 -23.720 1.00 91.69 81 ILE A N 1
ATOM 571 C CA . ILE A 1 81 ? 24.163 -7.731 -22.599 1.00 91.69 81 ILE A CA 1
ATOM 572 C C . ILE A 1 81 ? 24.801 -9.000 -23.164 1.00 91.69 81 ILE A C 1
ATOM 574 O O . ILE A 1 81 ? 24.110 -9.939 -23.560 1.00 91.69 81 ILE A O 1
ATOM 578 N N . SER A 1 82 ? 26.135 -9.007 -23.211 1.00 89.19 82 SER A N 1
ATOM 579 C CA . SER A 1 82 ? 26.922 -10.079 -23.834 1.00 89.19 82 SER A CA 1
ATOM 580 C C . SER A 1 82 ? 27.202 -11.282 -22.941 1.00 89.19 82 SER A C 1
ATOM 582 O O . SER A 1 82 ? 27.471 -12.376 -23.427 1.00 89.19 82 SER A O 1
ATOM 584 N N . SER A 1 83 ? 27.141 -11.088 -21.628 1.00 85.50 83 SER A N 1
ATOM 585 C CA . SER A 1 83 ? 27.376 -12.117 -20.620 1.00 85.50 83 SER A CA 1
ATOM 586 C C . SER A 1 83 ? 26.761 -11.693 -19.288 1.00 85.50 83 SER A C 1
ATOM 588 O O . SER A 1 83 ? 26.421 -10.521 -19.095 1.00 85.50 83 SER A O 1
ATOM 590 N N . THR A 1 84 ? 26.703 -12.617 -18.330 1.00 75.75 84 THR A N 1
ATOM 591 C CA . THR A 1 84 ? 26.315 -12.318 -16.944 1.00 75.75 84 THR A CA 1
ATOM 592 C C . THR A 1 84 ? 27.211 -11.244 -16.314 1.00 75.75 84 THR A C 1
ATOM 594 O O . THR A 1 84 ? 26.722 -10.401 -15.567 1.00 75.75 84 THR A O 1
ATOM 597 N N . ALA A 1 85 ? 28.503 -11.197 -16.664 1.00 76.50 85 ALA A N 1
ATOM 598 C CA . ALA A 1 85 ? 29.414 -10.155 -16.185 1.00 76.50 85 ALA A CA 1
ATOM 599 C C . ALA A 1 85 ? 29.025 -8.762 -16.720 1.00 76.50 85 ALA A C 1
ATOM 601 O O . ALA A 1 85 ? 28.992 -7.789 -15.961 1.00 76.50 85 ALA A O 1
ATOM 602 N N . SER A 1 86 ? 28.626 -8.676 -17.994 1.00 79.88 86 SER A N 1
ATOM 603 C CA . SER A 1 86 ? 28.146 -7.440 -18.636 1.00 79.88 86 SER A CA 1
ATOM 604 C C . SER A 1 86 ? 26.787 -6.969 -18.097 1.00 79.88 86 SER A C 1
ATOM 606 O O . SER A 1 86 ? 26.412 -5.809 -18.282 1.00 79.88 86 SER A O 1
ATOM 608 N N . MET A 1 87 ? 26.049 -7.836 -17.396 1.00 86.69 87 MET A N 1
ATOM 609 C CA . MET A 1 87 ? 24.773 -7.490 -16.767 1.00 86.69 87 MET A CA 1
ATOM 610 C C . MET A 1 87 ? 24.956 -6.420 -15.683 1.00 86.69 87 MET A C 1
ATOM 612 O O . MET A 1 87 ? 24.128 -5.523 -15.570 1.00 86.69 87 MET A O 1
ATOM 616 N N . SER A 1 88 ? 26.091 -6.430 -14.973 1.00 89.50 88 SER A N 1
ATOM 617 C CA . SER A 1 88 ? 26.453 -5.406 -13.979 1.00 89.50 88 SER A CA 1
ATOM 618 C C . SER A 1 88 ? 26.692 -4.012 -14.565 1.00 89.50 88 SER A C 1
ATOM 620 O O . SER A 1 88 ? 26.564 -3.015 -13.853 1.00 89.50 88 SER A O 1
ATOM 622 N N . ASN A 1 89 ? 26.970 -3.910 -15.868 1.00 89.75 89 ASN A N 1
ATOM 623 C CA . ASN A 1 89 ? 27.070 -2.626 -16.562 1.00 89.75 89 ASN A CA 1
ATOM 624 C C . ASN A 1 89 ? 25.690 -2.044 -16.886 1.00 89.75 89 ASN A C 1
ATOM 626 O O . ASN A 1 89 ? 25.571 -0.836 -17.046 1.00 89.75 89 ASN A O 1
ATOM 630 N N . THR A 1 90 ? 24.659 -2.890 -16.949 1.00 91.31 90 THR A N 1
ATOM 631 C CA . THR A 1 90 ? 23.309 -2.513 -17.393 1.00 91.31 90 THR A CA 1
ATOM 632 C C . THR A 1 90 ? 22.323 -2.420 -16.229 1.00 91.31 90 THR A C 1
ATOM 634 O O . THR A 1 90 ? 21.495 -1.519 -16.206 1.00 91.31 90 THR A O 1
ATOM 637 N N . TYR A 1 91 ? 22.452 -3.288 -15.227 1.00 92.81 91 TYR A N 1
ATOM 638 C CA . TYR A 1 91 ? 21.592 -3.362 -14.046 1.00 92.81 91 TYR A CA 1
ATOM 639 C C . TYR A 1 91 ? 22.383 -3.127 -12.755 1.00 92.81 91 TYR A C 1
ATOM 641 O O . TYR A 1 91 ? 23.598 -3.341 -12.687 1.00 92.81 91 TYR A O 1
ATOM 649 N N . VAL A 1 92 ? 21.694 -2.695 -11.700 1.00 92.12 92 VAL A N 1
ATOM 650 C CA . VAL A 1 92 ? 22.272 -2.515 -10.360 1.00 92.12 92 VAL A CA 1
ATOM 651 C C . VAL A 1 92 ? 22.315 -3.865 -9.624 1.00 92.12 92 VAL A C 1
ATOM 653 O O . VAL A 1 92 ? 21.491 -4.141 -8.766 1.00 92.12 92 VAL A O 1
ATOM 656 N N . VAL A 1 93 ? 23.279 -4.718 -9.989 1.00 92.00 93 VAL A N 1
ATOM 657 C CA . VAL A 1 93 ? 23.475 -6.095 -9.462 1.00 92.00 93 VAL A CA 1
ATOM 658 C C . VAL A 1 93 ? 24.804 -6.249 -8.693 1.00 92.00 93 VAL A C 1
ATOM 660 O O . VAL A 1 93 ? 25.362 -7.336 -8.564 1.00 92.00 93 VAL A O 1
ATOM 663 N N . SER A 1 94 ? 25.370 -5.150 -8.183 1.00 90.25 94 SER A N 1
ATOM 664 C CA . SER A 1 94 ? 26.623 -5.189 -7.411 1.00 90.25 94 SER A CA 1
ATOM 665 C C . SER A 1 94 ? 26.451 -5.939 -6.081 1.00 90.25 94 SER A C 1
ATOM 667 O O . SER A 1 94 ? 25.342 -6.043 -5.558 1.00 90.25 94 SER A O 1
ATOM 669 N N . ALA A 1 95 ? 27.544 -6.440 -5.496 1.00 86.88 95 ALA A N 1
ATOM 670 C CA . ALA A 1 95 ? 27.502 -7.245 -4.267 1.00 86.88 95 ALA A CA 1
ATOM 671 C C . ALA A 1 95 ? 26.788 -6.555 -3.082 1.00 86.88 95 ALA A C 1
ATOM 673 O O . ALA A 1 95 ? 26.165 -7.235 -2.276 1.00 86.88 95 ALA A O 1
ATOM 674 N N . GLY A 1 96 ? 26.821 -5.218 -3.010 1.00 88.00 96 GLY A N 1
ATOM 675 C CA . GLY A 1 96 ? 26.147 -4.429 -1.969 1.00 88.00 96 GLY A CA 1
ATOM 676 C C . GLY A 1 96 ? 24.724 -3.961 -2.304 1.00 88.00 96 GLY A C 1
ATOM 677 O O . GLY A 1 96 ? 24.117 -3.274 -1.495 1.00 88.00 96 GLY A O 1
ATOM 678 N N . SER A 1 97 ? 24.190 -4.286 -3.486 1.00 90.50 97 SER A N 1
ATOM 679 C CA . SER A 1 97 ? 22.893 -3.762 -3.956 1.00 90.50 97 SER A CA 1
ATOM 680 C C . SER A 1 97 ? 21.662 -4.469 -3.378 1.00 90.50 97 SER A C 1
ATOM 682 O O . SER A 1 97 ? 20.551 -3.993 -3.571 1.00 90.50 97 SER A O 1
ATOM 684 N N . GLY A 1 98 ? 21.830 -5.634 -2.742 1.00 92.31 98 GLY A N 1
ATOM 685 C CA . GLY A 1 98 ? 20.713 -6.520 -2.380 1.00 92.31 98 GLY A CA 1
ATOM 686 C C . GLY A 1 98 ? 20.110 -7.294 -3.564 1.00 92.31 98 GLY A C 1
ATOM 687 O O . GLY A 1 98 ? 19.298 -8.191 -3.349 1.00 92.31 98 GLY A O 1
ATOM 688 N N . PHE A 1 99 ? 20.551 -7.007 -4.795 1.00 93.44 99 PHE A N 1
ATOM 689 C CA . PHE A 1 99 ? 20.120 -7.672 -6.028 1.00 93.44 99 PHE A CA 1
ATOM 690 C C . PHE A 1 99 ? 21.241 -8.471 -6.696 1.00 93.44 99 PHE A C 1
ATOM 692 O O . PHE A 1 99 ? 21.157 -8.767 -7.885 1.00 93.44 99 PHE A O 1
ATOM 699 N N . SER A 1 100 ? 22.309 -8.805 -5.965 1.00 91.31 100 SER A N 1
ATOM 700 C CA . SER A 1 100 ? 23.453 -9.555 -6.496 1.00 91.31 100 SER A CA 1
ATOM 701 C C . SER A 1 100 ? 23.027 -10.896 -7.108 1.00 91.31 100 SER A C 1
ATOM 703 O O . SER A 1 100 ? 22.016 -11.489 -6.725 1.00 91.31 100 SER A O 1
ATOM 705 N N . SER A 1 101 ? 23.789 -11.396 -8.082 1.00 88.50 101 SER A N 1
ATOM 706 C CA . SER A 1 101 ? 23.498 -12.694 -8.701 1.00 88.50 101 SER A CA 1
ATOM 707 C C . SER A 1 101 ? 23.468 -13.802 -7.641 1.00 88.50 101 SER A C 1
ATOM 709 O O . SER A 1 101 ? 24.416 -13.940 -6.874 1.00 88.50 101 SER A O 1
ATOM 711 N N . GLY A 1 102 ? 22.387 -14.586 -7.600 1.00 87.00 102 GLY A N 1
ATOM 712 C CA . GLY A 1 102 ? 22.192 -15.645 -6.599 1.00 87.00 102 GLY A CA 1
ATOM 713 C C . GLY A 1 102 ? 21.558 -15.191 -5.277 1.00 87.00 102 GLY A C 1
ATOM 714 O O . GLY A 1 102 ? 21.286 -16.035 -4.432 1.00 87.00 102 GLY A O 1
ATOM 715 N N . SER A 1 103 ? 21.249 -13.899 -5.106 1.00 89.75 103 SER A N 1
ATOM 716 C CA . SER A 1 103 ? 20.550 -13.367 -3.916 1.00 89.75 103 SER A CA 1
ATOM 717 C C . SER A 1 103 ? 19.060 -13.732 -3.823 1.00 89.75 103 SER A C 1
ATOM 719 O O . SER A 1 103 ? 18.399 -13.360 -2.860 1.00 89.75 103 SER A O 1
ATOM 721 N N . GLY A 1 104 ? 18.496 -14.387 -4.842 1.00 90.81 104 GLY A N 1
ATOM 722 C CA . GLY A 1 104 ? 17.050 -14.603 -4.988 1.00 90.81 104 GLY A CA 1
ATOM 723 C C . GLY A 1 104 ? 16.293 -13.395 -5.559 1.00 90.81 104 GLY A C 1
ATOM 724 O O . GLY A 1 104 ? 15.285 -13.578 -6.234 1.00 90.81 104 GLY A O 1
ATOM 725 N N . ASN A 1 105 ? 16.826 -12.178 -5.405 1.00 92.50 105 ASN A N 1
ATOM 726 C CA . ASN A 1 105 ? 16.191 -10.937 -5.868 1.00 92.50 105 ASN A CA 1
ATOM 727 C C . ASN A 1 105 ? 16.779 -10.387 -7.175 1.00 92.50 105 ASN A C 1
ATOM 729 O O . ASN A 1 105 ? 16.347 -9.342 -7.656 1.00 92.50 105 ASN A O 1
ATOM 733 N N . SER A 1 106 ? 17.757 -11.068 -7.777 1.00 91.38 106 SER A N 1
ATOM 734 C CA . SER A 1 106 ? 18.517 -10.560 -8.929 1.00 91.38 106 SER A CA 1
ATOM 735 C C . SER A 1 106 ? 17.674 -10.203 -10.154 1.00 91.38 106 SER A C 1
ATOM 737 O O . SER A 1 106 ? 18.125 -9.438 -10.999 1.00 91.38 106 SER A O 1
ATOM 739 N N . GLN A 1 107 ? 16.456 -10.740 -10.261 1.00 91.38 107 GLN A N 1
ATOM 740 C CA . GLN A 1 107 ? 15.521 -10.419 -11.341 1.00 91.38 107 GLN A CA 1
ATOM 741 C C . GLN A 1 107 ? 14.816 -9.065 -11.208 1.00 91.38 107 GLN A C 1
ATOM 743 O O . GLN A 1 107 ? 14.242 -8.593 -12.184 1.00 91.38 107 GLN A O 1
ATOM 748 N N . PHE A 1 108 ? 14.878 -8.448 -10.028 1.00 93.12 108 PHE A N 1
ATOM 749 C CA . PHE A 1 108 ? 14.247 -7.164 -9.720 1.00 93.12 108 PHE A CA 1
ATOM 750 C C . PHE A 1 108 ? 15.246 -6.000 -9.706 1.00 93.12 108 PHE A C 1
ATOM 752 O O . PHE A 1 108 ? 14.911 -4.895 -9.284 1.00 93.12 108 PHE A O 1
ATOM 759 N N . ALA A 1 109 ? 16.491 -6.240 -10.130 1.00 93.31 109 ALA A N 1
ATOM 760 C CA . ALA A 1 109 ? 17.513 -5.206 -10.181 1.00 93.31 109 ALA A CA 1
ATOM 761 C C . ALA A 1 109 ? 17.071 -4.056 -11.100 1.00 93.31 109 ALA A C 1
ATOM 763 O O . ALA A 1 109 ? 16.674 -4.278 -12.246 1.00 93.31 109 ALA A O 1
ATOM 764 N N . ALA A 1 110 ? 17.196 -2.819 -10.620 1.00 92.31 110 ALA A N 1
ATOM 765 C CA . ALA A 1 110 ? 16.872 -1.637 -11.409 1.00 92.31 110 ALA A CA 1
ATOM 766 C C . ALA A 1 110 ? 17.828 -1.474 -12.601 1.00 92.31 110 ALA A C 1
ATOM 768 O O . ALA A 1 110 ? 19.030 -1.765 -12.512 1.00 92.31 110 ALA A O 1
ATOM 769 N N . LEU A 1 111 ? 17.293 -0.980 -13.717 1.00 92.19 111 LEU A N 1
ATOM 770 C CA . LEU A 1 111 ? 18.072 -0.632 -14.899 1.00 92.19 111 LEU A CA 1
ATOM 771 C C . LEU A 1 111 ? 18.889 0.641 -14.629 1.00 92.19 111 LEU A C 1
ATOM 773 O O . LEU A 1 111 ? 18.402 1.586 -14.014 1.00 92.19 111 LEU A O 1
ATOM 777 N N . LYS A 1 112 ? 20.149 0.678 -15.068 1.00 91.75 112 LYS A N 1
ATOM 778 C CA . LYS A 1 112 ? 21.019 1.845 -14.884 1.00 91.75 112 LYS A CA 1
ATOM 779 C C . LYS A 1 112 ? 20.697 2.927 -15.910 1.00 91.75 112 LYS A C 1
ATOM 781 O O . LYS A 1 112 ? 20.826 2.699 -17.114 1.00 91.75 112 LYS A O 1
ATOM 786 N N . THR A 1 113 ? 20.442 4.142 -15.428 1.00 89.50 113 THR A N 1
ATOM 787 C CA . THR A 1 113 ? 20.229 5.336 -16.261 1.00 89.50 113 THR A CA 1
ATOM 788 C C . THR A 1 113 ? 21.361 5.574 -17.257 1.00 89.50 113 THR A C 1
ATOM 790 O O . THR A 1 113 ? 21.105 5.854 -18.421 1.00 89.50 113 THR A O 1
ATOM 793 N N . THR A 1 114 ? 22.619 5.393 -16.848 1.00 89.12 114 THR A N 1
ATOM 794 C CA . THR A 1 114 ? 23.786 5.599 -17.724 1.00 89.12 114 THR A CA 1
ATOM 795 C C . THR A 1 114 ? 23.907 4.567 -18.845 1.00 89.12 114 THR A C 1
ATOM 797 O O . THR A 1 114 ? 24.529 4.848 -19.866 1.00 89.12 114 THR A O 1
ATOM 800 N N . ALA A 1 115 ? 23.336 3.373 -18.670 1.00 88.81 115 ALA A N 1
ATOM 801 C CA . ALA A 1 115 ? 23.402 2.301 -19.659 1.00 88.81 115 ALA A CA 1
ATOM 802 C C . ALA A 1 115 ? 22.240 2.365 -20.654 1.00 88.81 115 ALA A C 1
ATOM 804 O O . ALA A 1 115 ? 22.427 2.096 -21.840 1.00 88.81 115 ALA A O 1
ATOM 805 N N . ALA A 1 116 ? 21.048 2.719 -20.171 1.00 89.00 116 ALA A N 1
ATOM 806 C CA . ALA A 1 116 ? 19.817 2.637 -20.946 1.00 89.00 116 ALA A CA 1
ATOM 807 C C . ALA A 1 116 ? 19.130 3.985 -21.198 1.00 89.00 116 ALA A C 1
ATOM 809 O O . ALA A 1 116 ? 18.098 3.990 -21.851 1.00 89.00 116 ALA A O 1
ATOM 810 N N . ASN A 1 117 ? 19.686 5.115 -20.749 1.00 89.62 117 ASN A N 1
ATOM 811 C CA . ASN A 1 117 ? 19.094 6.454 -20.896 1.00 89.62 117 ASN A CA 1
ATOM 812 C C . ASN A 1 117 ? 17.656 6.553 -20.358 1.00 89.62 117 ASN A C 1
ATOM 814 O O . ASN A 1 117 ? 16.818 7.231 -20.944 1.00 89.62 117 ASN A O 1
ATOM 818 N N . THR A 1 118 ? 17.362 5.862 -19.257 1.00 90.25 118 THR A N 1
ATOM 819 C CA . THR A 1 118 ? 16.052 5.943 -18.604 1.00 90.25 118 THR A CA 1
ATOM 820 C C . THR A 1 118 ? 15.895 7.299 -17.920 1.00 90.25 118 THR A C 1
ATOM 822 O O . THR A 1 118 ? 16.746 7.674 -17.110 1.00 90.25 118 THR A O 1
ATOM 825 N N . THR A 1 119 ? 14.821 8.022 -18.202 1.00 89.94 119 THR A N 1
ATOM 826 C CA . THR A 1 119 ? 14.552 9.338 -17.611 1.00 89.94 119 THR A CA 1
ATOM 827 C C . THR A 1 119 ? 13.392 9.277 -16.636 1.00 89.94 119 THR A C 1
ATOM 829 O O . THR A 1 119 ? 12.510 8.433 -16.769 1.00 89.94 119 THR A O 1
ATOM 832 N N . ASP A 1 120 ? 13.396 10.187 -15.667 1.00 91.12 120 ASP A N 1
ATOM 833 C CA . ASP A 1 120 ? 12.235 10.392 -14.810 1.00 91.12 120 ASP A CA 1
ATOM 834 C C . ASP A 1 120 ? 11.077 10.982 -15.622 1.00 91.12 120 ASP A C 1
ATOM 836 O O . ASP A 1 120 ? 11.280 11.740 -16.576 1.00 91.12 120 ASP A O 1
ATOM 840 N N . GLU A 1 121 ? 9.860 10.633 -15.228 1.00 90.44 121 GLU A N 1
ATOM 841 C CA . GLU A 1 121 ? 8.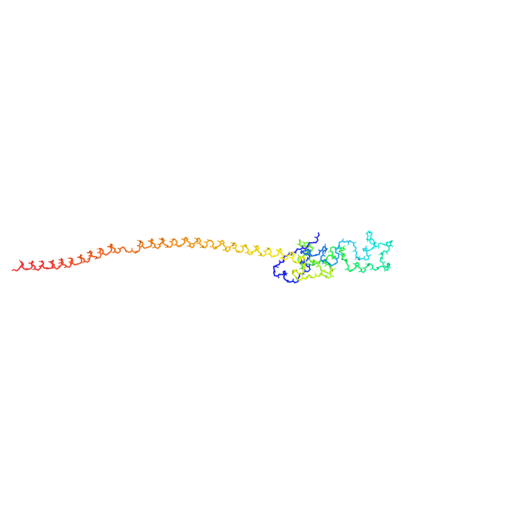638 11.084 -15.881 1.00 90.44 121 GLU A CA 1
ATOM 842 C C . GLU A 1 121 ? 8.060 12.323 -15.187 1.00 90.44 121 GLU A C 1
ATOM 844 O O . GLU A 1 121 ? 8.338 12.633 -14.019 1.00 90.44 121 GLU A O 1
ATOM 849 N N . THR A 1 122 ? 7.221 13.052 -15.927 1.00 88.62 122 THR A N 1
ATOM 850 C CA . THR A 1 122 ? 6.570 14.262 -15.403 1.00 88.62 122 THR A CA 1
ATOM 851 C C . THR A 1 122 ? 5.705 13.918 -14.188 1.00 88.62 122 THR A C 1
ATOM 853 O O . THR A 1 122 ? 5.140 12.831 -14.083 1.00 88.62 122 THR A O 1
ATOM 856 N N . ALA A 1 123 ? 5.609 14.854 -13.245 1.00 85.38 123 ALA A N 1
ATOM 857 C CA . ALA A 1 123 ? 4.962 14.619 -11.965 1.00 85.38 123 ALA A CA 1
ATOM 858 C C . ALA A 1 123 ? 3.460 14.285 -12.075 1.00 85.38 123 ALA A C 1
ATOM 860 O O . ALA A 1 123 ? 2.696 14.967 -12.771 1.00 85.38 123 ALA A O 1
ATOM 861 N N . GLY A 1 124 ? 3.036 13.273 -11.314 1.00 82.69 124 GLY A N 1
ATOM 862 C CA . GLY A 1 124 ? 1.638 12.922 -11.050 1.00 82.69 124 GLY A CA 1
ATOM 863 C C . GLY A 1 124 ? 0.743 12.711 -12.275 1.00 82.69 124 GLY A C 1
ATOM 864 O O . GLY A 1 124 ? 1.030 11.906 -13.153 1.00 82.69 124 GLY A O 1
ATOM 865 N N . VAL A 1 125 ? -0.390 13.421 -12.304 1.00 91.38 125 VAL A N 1
ATOM 866 C CA . VAL A 1 125 ? -1.512 13.253 -13.258 1.00 91.38 125 VAL A CA 1
ATOM 867 C C . VAL A 1 125 ? -1.273 13.904 -14.631 1.00 91.38 125 VAL A C 1
ATOM 869 O O . VAL A 1 125 ? -2.150 13.920 -15.488 1.00 91.38 125 VAL A O 1
ATOM 872 N N . THR A 1 126 ? -0.095 14.483 -14.860 1.00 92.94 126 THR A N 1
ATOM 873 C CA . THR A 1 126 ? 0.206 15.241 -16.091 1.00 92.94 126 THR A CA 1
ATOM 874 C C . THR A 1 126 ? 0.390 14.361 -17.330 1.00 92.94 126 THR A C 1
ATOM 876 O O . THR A 1 126 ? 0.423 14.867 -18.450 1.00 92.94 126 THR A O 1
ATOM 879 N N . THR A 1 127 ? 0.478 13.045 -17.144 1.00 91.31 127 THR A N 1
ATOM 880 C CA . THR A 1 127 ? 0.588 12.043 -18.207 1.00 91.31 127 THR A CA 1
ATOM 881 C C . THR A 1 127 ? -0.587 11.067 -18.131 1.00 91.31 127 THR A C 1
ATOM 883 O O . THR A 1 127 ? -1.158 10.856 -17.061 1.00 91.31 127 THR A O 1
ATOM 886 N N . LEU A 1 128 ? -0.934 10.419 -19.249 1.00 91.44 128 LEU A N 1
ATOM 887 C CA . LEU A 1 128 ? -2.023 9.432 -19.287 1.00 91.44 128 LEU A CA 1
ATOM 888 C C . LEU A 1 128 ? -1.807 8.298 -18.271 1.00 91.44 128 LEU A C 1
ATOM 890 O O . LEU A 1 128 ? -2.708 7.969 -17.505 1.00 91.44 128 LEU A O 1
ATOM 894 N N . LYS A 1 129 ? -0.604 7.710 -18.251 1.00 91.38 129 LYS A N 1
ATOM 895 C CA . LYS A 1 129 ? -0.273 6.606 -17.341 1.00 91.38 129 LYS A CA 1
ATOM 896 C C . LYS A 1 129 ? -0.170 7.056 -15.890 1.00 91.38 129 LYS A C 1
ATOM 898 O O . LYS A 1 129 ? -0.646 6.344 -15.012 1.00 91.38 129 LYS A O 1
ATOM 903 N N . GLY A 1 130 ? 0.352 8.258 -15.647 1.00 92.19 130 GLY A N 1
ATOM 904 C CA . GLY A 1 130 ? 0.361 8.856 -14.317 1.00 92.19 130 GLY A CA 1
ATOM 905 C C . GLY A 1 130 ? -1.052 9.066 -13.783 1.00 92.19 130 GLY A C 1
ATOM 906 O O . GLY A 1 130 ? -1.327 8.715 -12.642 1.00 92.19 130 GLY A O 1
ATOM 907 N N . ALA A 1 131 ? -1.979 9.537 -14.621 1.00 93.06 131 ALA A N 1
ATOM 908 C CA . ALA A 1 131 ? -3.379 9.689 -14.244 1.00 93.06 131 ALA A CA 1
ATOM 909 C C . ALA A 1 131 ? -4.051 8.354 -13.897 1.00 93.06 131 ALA A C 1
ATOM 911 O O . ALA A 1 131 ? -4.693 8.266 -12.855 1.00 93.06 131 ALA A O 1
ATOM 912 N N . MET A 1 132 ? -3.865 7.317 -14.723 1.00 93.25 132 MET A N 1
ATOM 913 C CA . MET A 1 132 ? -4.406 5.977 -14.451 1.00 93.25 132 MET A CA 1
ATOM 914 C C . MET A 1 132 ? -3.881 5.414 -13.128 1.00 93.25 132 MET A C 1
ATOM 916 O O . MET A 1 132 ? -4.659 4.971 -12.297 1.00 93.25 132 MET A O 1
ATOM 920 N N . ALA A 1 133 ? -2.575 5.504 -12.881 1.00 92.69 133 ALA A N 1
ATOM 921 C CA . ALA A 1 133 ? -2.011 4.997 -11.638 1.00 92.69 133 ALA A CA 1
ATOM 922 C C . ALA A 1 133 ? -2.445 5.814 -10.410 1.00 92.69 133 ALA A C 1
ATOM 924 O O . ALA A 1 133 ? -2.651 5.260 -9.335 1.00 92.69 133 ALA A O 1
ATOM 925 N N . VAL A 1 134 ? -2.618 7.135 -10.546 1.00 93.44 134 VAL A N 1
ATOM 926 C CA . VAL A 1 134 ? -3.166 7.969 -9.464 1.00 93.44 134 VAL A CA 1
ATOM 927 C C . VAL A 1 134 ? -4.610 7.577 -9.135 1.00 93.44 134 VAL A C 1
ATOM 929 O O . VAL A 1 134 ? -4.982 7.676 -7.967 1.00 93.44 134 VAL A O 1
ATOM 932 N N . MET A 1 135 ? -5.404 7.096 -10.102 1.00 94.19 135 MET A N 1
ATOM 933 C CA . MET A 1 135 ? -6.740 6.546 -9.823 1.00 94.19 135 MET A CA 1
ATOM 934 C C . MET A 1 135 ? -6.650 5.324 -8.903 1.00 94.19 135 MET A C 1
ATOM 936 O O . MET A 1 135 ? -7.292 5.324 -7.855 1.00 94.19 135 MET A O 1
ATOM 940 N N . ASP A 1 136 ? -5.787 4.357 -9.221 1.00 94.62 136 ASP A N 1
ATOM 941 C CA . ASP A 1 136 ? -5.606 3.146 -8.405 1.00 94.62 136 ASP A CA 1
ATOM 942 C C . ASP A 1 136 ? -5.075 3.478 -6.995 1.00 94.62 136 ASP A C 1
ATOM 944 O O . ASP A 1 136 ? -5.515 2.928 -5.979 1.00 94.62 136 ASP A O 1
ATOM 948 N N . ILE A 1 137 ? -4.141 4.434 -6.905 1.00 94.00 137 ILE A N 1
ATOM 949 C CA . ILE A 1 137 ? -3.600 4.911 -5.625 1.00 94.00 137 ILE A CA 1
ATOM 950 C C . ILE A 1 137 ? -4.696 5.608 -4.801 1.00 94.00 137 ILE A C 1
ATOM 952 O O . ILE A 1 137 ? -4.759 5.431 -3.581 1.00 94.00 137 ILE A O 1
ATOM 956 N N . ALA A 1 138 ? -5.569 6.392 -5.440 1.00 94.88 138 ALA A N 1
ATOM 957 C CA . ALA A 1 138 ? -6.689 7.046 -4.772 1.00 94.88 138 ALA A CA 1
ATOM 958 C C . ALA A 1 138 ? -7.738 6.034 -4.289 1.00 94.88 138 ALA A C 1
ATOM 960 O O . ALA A 1 138 ? -8.201 6.150 -3.156 1.00 94.88 138 ALA A O 1
ATOM 961 N N . GLU A 1 139 ? -8.064 5.017 -5.088 1.00 97.06 139 GLU A N 1
ATOM 962 C CA . GLU A 1 139 ? -8.963 3.924 -4.695 1.00 97.06 139 GLU A CA 1
ATOM 963 C C . GLU A 1 139 ? -8.420 3.151 -3.484 1.00 97.06 139 GLU A C 1
ATOM 965 O O . GLU A 1 139 ? -9.138 2.908 -2.508 1.00 97.06 139 GLU A O 1
ATOM 970 N N . THR A 1 140 ? -7.117 2.864 -3.481 1.00 96.69 140 THR A N 1
ATOM 971 C CA . THR A 1 140 ? -6.438 2.244 -2.334 1.00 96.69 140 THR A CA 1
ATOM 972 C C . THR A 1 140 ? -6.518 3.135 -1.089 1.00 96.69 140 THR A C 1
ATOM 974 O O . THR A 1 140 ? -6.780 2.657 0.016 1.00 96.69 140 THR A O 1
ATOM 977 N N . ALA A 1 141 ? -6.326 4.449 -1.238 1.00 96.81 141 ALA A N 1
ATOM 978 C CA . ALA A 1 141 ? -6.425 5.393 -0.126 1.00 96.81 141 ALA A CA 1
ATOM 979 C C . ALA A 1 141 ? -7.853 5.502 0.437 1.00 96.81 141 ALA A C 1
ATOM 981 O O . ALA A 1 141 ? -8.013 5.576 1.656 1.00 96.81 141 ALA A O 1
ATOM 982 N N . ILE A 1 142 ? -8.875 5.479 -0.426 1.00 97.75 142 ILE A N 1
ATOM 983 C CA . ILE A 1 142 ? -10.287 5.438 -0.017 1.00 97.75 142 ILE A CA 1
ATOM 984 C C . ILE A 1 142 ? -10.559 4.159 0.777 1.00 97.75 142 ILE A C 1
ATOM 986 O O . ILE A 1 142 ? -11.050 4.243 1.899 1.00 97.75 142 ILE A O 1
ATOM 990 N N . THR A 1 143 ? -10.134 3.004 0.260 1.00 98.00 143 THR A N 1
ATOM 991 C CA . THR A 1 143 ? -10.303 1.704 0.929 1.00 98.00 143 THR A CA 1
ATOM 992 C C . THR A 1 143 ? -9.661 1.690 2.320 1.00 98.00 143 THR A C 1
ATOM 994 O O . THR A 1 143 ? -10.280 1.257 3.290 1.00 98.00 143 THR A O 1
ATOM 997 N N . ASN A 1 144 ? -8.447 2.236 2.452 1.00 97.56 144 ASN A N 1
ATOM 998 C CA . ASN A 1 144 ? -7.766 2.348 3.745 1.00 97.56 144 ASN A CA 1
ATOM 999 C C . ASN A 1 144 ? -8.530 3.250 4.733 1.00 97.56 144 ASN A C 1
ATOM 1001 O O . ASN A 1 144 ? -8.629 2.930 5.918 1.00 97.56 144 ASN A O 1
ATOM 1005 N N . LEU A 1 145 ? -9.079 4.379 4.270 1.00 98.00 145 LEU A N 1
ATOM 1006 C CA . LEU A 1 145 ? -9.887 5.261 5.118 1.00 98.00 145 LEU A CA 1
ATOM 1007 C C . LEU A 1 145 ? -11.211 4.616 5.525 1.00 98.00 145 LEU A C 1
ATOM 1009 O O . LEU A 1 145 ? -11.643 4.795 6.664 1.00 98.00 145 LEU A O 1
ATOM 1013 N N . ASP A 1 146 ? -11.845 3.868 4.628 1.00 98.38 146 ASP A N 1
ATOM 1014 C CA . ASP A 1 146 ? -13.089 3.162 4.916 1.00 98.38 146 ASP A CA 1
ATOM 1015 C C . ASP A 1 146 ? -12.874 2.039 5.933 1.00 98.38 146 ASP A C 1
ATOM 1017 O O . ASP A 1 146 ? -13.687 1.892 6.846 1.00 98.38 146 ASP A O 1
ATOM 1021 N N . GLN A 1 147 ? -11.741 1.333 5.872 1.00 98.38 147 GLN A N 1
ATOM 1022 C CA . GLN A 1 147 ? -11.357 0.372 6.907 1.00 98.38 147 GLN A CA 1
ATOM 1023 C C . GLN A 1 147 ? -11.199 1.051 8.276 1.00 98.38 147 GLN A C 1
ATOM 1025 O O . GLN A 1 147 ? -11.811 0.622 9.250 1.00 98.38 147 GLN A O 1
ATOM 1030 N N . ILE A 1 148 ? -10.470 2.171 8.345 1.00 98.19 148 ILE A N 1
ATOM 1031 C CA . ILE A 1 148 ? -10.308 2.932 9.597 1.00 98.19 148 ILE A CA 1
ATOM 1032 C C . ILE A 1 148 ? -11.667 3.422 10.128 1.00 98.19 148 ILE A C 1
ATOM 1034 O O . ILE A 1 148 ? -11.924 3.376 11.332 1.00 98.19 148 ILE A O 1
ATOM 1038 N N . ARG A 1 149 ? -12.563 3.890 9.250 1.00 98.25 149 ARG A N 1
ATOM 1039 C CA . ARG A 1 149 ? -13.920 4.317 9.632 1.00 98.25 149 ARG A CA 1
ATOM 1040 C C . ARG A 1 149 ? -14.764 3.158 10.151 1.00 98.25 149 ARG A C 1
ATOM 1042 O O . ARG A 1 149 ? -15.495 3.351 11.121 1.00 98.25 149 ARG A O 1
ATOM 1049 N N . ALA A 1 150 ? -14.668 1.984 9.531 1.00 98.50 150 ALA A N 1
ATOM 1050 C CA . ALA A 1 150 ? -15.352 0.780 9.986 1.00 98.50 150 ALA A CA 1
ATOM 1051 C C . ALA A 1 150 ? -14.864 0.359 11.380 1.00 98.50 150 ALA A C 1
ATOM 1053 O O . ALA A 1 150 ? -15.686 0.102 12.262 1.00 98.50 150 ALA A O 1
ATOM 1054 N N . ASP A 1 151 ? -13.550 0.391 11.612 1.00 98.44 151 ASP A N 1
ATOM 1055 C CA . ASP A 1 151 ? -12.951 0.087 12.912 1.00 98.44 151 ASP A CA 1
ATOM 1056 C C . ASP A 1 151 ? -13.441 1.064 13.990 1.00 98.44 151 ASP A C 1
ATOM 1058 O O . ASP A 1 151 ? -13.949 0.637 15.029 1.00 98.44 151 ASP A O 1
ATOM 1062 N N . ILE A 1 152 ? -13.395 2.375 13.723 1.00 98.44 152 ILE A N 1
ATOM 1063 C CA . ILE A 1 152 ? -13.926 3.401 14.638 1.00 98.44 152 ILE A CA 1
ATOM 1064 C C . ILE A 1 152 ? -15.420 3.173 14.914 1.00 98.44 152 ILE A C 1
ATOM 1066 O O . ILE A 1 152 ? -15.843 3.222 16.070 1.00 98.44 152 ILE A O 1
ATOM 1070 N N . GLY A 1 153 ? -16.217 2.894 13.880 1.00 98.44 153 GLY A N 1
ATOM 1071 C CA . GLY A 1 153 ? -17.651 2.634 14.018 1.00 98.44 153 GLY A CA 1
ATOM 1072 C C . GLY A 1 153 ? -17.953 1.394 14.864 1.00 98.44 153 GLY A C 1
ATOM 1073 O O . GLY A 1 153 ? -18.868 1.411 15.689 1.00 98.44 153 GLY A O 1
ATOM 1074 N N . SER A 1 154 ? -17.155 0.331 14.721 1.00 98.38 154 SER A N 1
ATOM 1075 C CA . SER A 1 154 ? -17.292 -0.888 15.526 1.00 98.38 154 SER A CA 1
ATOM 1076 C C . SER A 1 154 ? -17.047 -0.621 17.016 1.00 98.38 154 SER A C 1
ATOM 1078 O O . SER A 1 154 ? -17.864 -1.002 17.860 1.00 98.38 154 SER A O 1
ATOM 1080 N N . ILE A 1 155 ? -15.986 0.128 17.336 1.00 98.25 155 ILE A N 1
ATOM 1081 C CA . ILE A 1 155 ? -15.651 0.525 18.705 1.00 98.25 155 ILE A CA 1
ATOM 1082 C C . ILE A 1 155 ? -16.727 1.455 19.267 1.00 98.25 155 ILE A C 1
ATOM 1084 O O . ILE A 1 155 ? -17.146 1.286 20.411 1.00 98.25 155 ILE A O 1
ATOM 1088 N N . GLN A 1 156 ? -17.237 2.392 18.466 1.00 97.94 156 GLN A N 1
ATOM 1089 C CA . GLN A 1 156 ? -18.327 3.273 18.877 1.00 97.94 156 GLN A CA 1
ATOM 1090 C C . GLN A 1 156 ? -19.576 2.476 19.281 1.00 97.94 156 GLN A C 1
ATOM 1092 O O . GLN A 1 156 ? -20.126 2.715 20.355 1.00 97.94 156 GLN A O 1
ATOM 1097 N N . ASN A 1 157 ? -19.985 1.482 18.485 1.00 97.88 157 ASN A N 1
ATOM 1098 C CA . ASN A 1 157 ? -21.133 0.624 18.805 1.00 97.88 157 ASN A CA 1
ATOM 1099 C C . ASN A 1 157 ? -20.929 -0.173 20.101 1.00 97.88 157 ASN A C 1
ATOM 1101 O O . ASN A 1 157 ? -21.849 -0.290 20.922 1.00 97.88 157 ASN A O 1
ATOM 1105 N N . GLN A 1 158 ? -19.721 -0.702 20.310 1.00 97.88 158 GLN A N 1
ATOM 1106 C CA . GLN A 1 158 ? -19.367 -1.411 21.537 1.00 97.88 158 GLN A CA 1
ATOM 1107 C C . GLN A 1 158 ? -19.435 -0.483 22.756 1.00 97.88 158 GLN A C 1
ATOM 1109 O O . GLN A 1 158 ? -20.016 -0.851 23.780 1.00 97.88 158 GLN A O 1
ATOM 1114 N N . VAL A 1 159 ? -18.892 0.733 22.643 1.00 98.38 159 VAL A N 1
ATOM 1115 C CA . VAL A 1 159 ? -18.916 1.741 23.710 1.00 98.38 159 VAL A CA 1
ATOM 1116 C C . VAL A 1 159 ? -20.351 2.156 24.029 1.00 98.38 159 VAL A C 1
ATOM 1118 O O . VAL A 1 159 ? -20.729 2.142 25.196 1.00 98.38 159 VAL A O 1
ATOM 1121 N N . THR A 1 160 ? -21.187 2.440 23.027 1.00 98.31 160 THR A N 1
ATOM 1122 C CA . THR A 1 160 ? -22.601 2.788 23.241 1.00 98.31 160 THR A CA 1
ATOM 1123 C C . THR A 1 160 ? -23.364 1.665 23.945 1.00 98.31 160 THR A C 1
ATOM 1125 O O . THR A 1 160 ? -24.089 1.921 24.906 1.00 98.31 160 THR A O 1
ATOM 1128 N N . SER A 1 161 ? -23.164 0.413 23.528 1.00 98.25 161 SER A N 1
ATOM 1129 C CA . SER A 1 161 ? -23.808 -0.746 24.163 1.00 98.25 161 SER A CA 1
ATOM 1130 C C . SER A 1 161 ? -23.350 -0.929 25.612 1.00 98.25 161 SER A C 1
ATOM 1132 O O . SER A 1 161 ? -24.164 -1.183 26.501 1.00 98.25 161 SER A O 1
ATOM 1134 N N . THR A 1 162 ? -22.053 -0.740 25.860 1.00 98.12 162 THR A N 1
ATOM 1135 C CA . THR A 1 162 ? -21.455 -0.818 27.198 1.00 98.12 162 THR A CA 1
ATOM 1136 C C . THR A 1 162 ? -22.004 0.277 28.108 1.00 98.12 162 THR A C 1
ATOM 1138 O O . THR A 1 162 ? -22.403 -0.016 29.231 1.00 98.12 162 THR A O 1
ATOM 1141 N N . ILE A 1 163 ? -22.103 1.518 27.621 1.00 97.88 163 ILE A N 1
ATOM 1142 C CA . ILE A 1 163 ? -22.687 2.638 28.369 1.00 97.88 163 ILE A CA 1
ATOM 1143 C C . ILE A 1 163 ? -24.134 2.323 28.751 1.00 97.88 163 I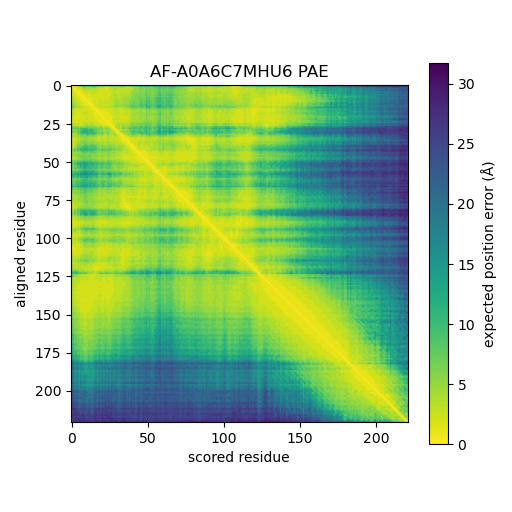LE A C 1
ATOM 1145 O O . ILE A 1 163 ? -24.475 2.409 29.926 1.00 97.88 163 ILE A O 1
ATOM 1149 N N . ASN A 1 164 ? -24.961 1.882 27.798 1.00 97.88 164 ASN A N 1
ATOM 1150 C CA . ASN A 1 164 ? -26.362 1.551 28.067 1.00 97.88 164 ASN A CA 1
ATOM 1151 C C . ASN A 1 164 ? -26.500 0.462 29.144 1.00 97.88 164 ASN A C 1
ATOM 1153 O O . ASN A 1 164 ? -27.325 0.582 30.052 1.00 97.88 164 ASN A O 1
ATOM 1157 N N . ASN A 1 165 ? -25.669 -0.584 29.081 1.00 97.38 165 ASN A N 1
ATOM 1158 C CA . ASN A 1 165 ? -25.668 -1.647 30.083 1.00 97.38 165 ASN A CA 1
ATOM 1159 C C . ASN A 1 165 ? -25.192 -1.153 31.463 1.00 97.38 165 ASN A C 1
ATOM 1161 O O . ASN A 1 165 ? -25.824 -1.458 32.478 1.00 97.38 165 ASN A O 1
ATOM 1165 N N . ILE A 1 166 ? -24.121 -0.353 31.507 1.00 97.81 166 ILE A N 1
ATOM 1166 C CA . ILE A 1 166 ? -23.587 0.222 32.748 1.00 97.81 166 ILE A CA 1
ATOM 1167 C C . ILE A 1 166 ? -24.607 1.159 33.391 1.00 97.81 166 ILE A C 1
ATOM 1169 O O . ILE A 1 166 ? -24.795 1.086 34.600 1.00 97.81 166 ILE A O 1
ATOM 1173 N N . THR A 1 167 ? -25.306 1.996 32.622 1.00 98.00 167 THR A N 1
ATOM 1174 C CA . THR A 1 167 ? -26.331 2.903 33.157 1.00 98.00 167 THR A CA 1
ATOM 1175 C C . THR A 1 167 ? -27.466 2.134 33.834 1.00 98.00 167 THR A C 1
ATOM 1177 O O . THR A 1 167 ? -27.846 2.469 34.955 1.00 98.00 167 THR A O 1
ATOM 1180 N N . VAL A 1 168 ? -27.972 1.064 33.210 1.00 97.75 168 VAL A N 1
ATOM 1181 C CA . VAL A 1 168 ? -29.006 0.208 33.824 1.00 97.75 168 VAL A CA 1
ATOM 1182 C C . VAL A 1 168 ? -28.470 -0.480 35.079 1.00 97.75 168 VAL A C 1
ATOM 1184 O O . VAL A 1 168 ? -29.122 -0.480 36.124 1.00 97.75 168 VAL A O 1
ATOM 1187 N N . THR A 1 169 ? -27.254 -1.021 35.005 1.00 97.50 169 THR A N 1
ATOM 1188 C CA . THR A 1 169 ? -26.603 -1.681 36.142 1.00 97.50 169 THR A CA 1
ATOM 1189 C C . THR A 1 169 ? -26.402 -0.710 37.305 1.00 97.50 169 THR A C 1
ATOM 1191 O O . THR A 1 169 ? -26.690 -1.060 38.443 1.00 97.50 169 THR A O 1
ATOM 1194 N N . GLN A 1 170 ? -25.991 0.529 37.036 1.00 97.75 170 GLN A N 1
ATOM 1195 C CA . GLN A 1 170 ? -25.797 1.567 38.045 1.00 97.75 170 GLN A CA 1
ATOM 1196 C C . GLN A 1 170 ? -27.100 1.903 38.780 1.00 97.75 170 GLN A C 1
ATOM 1198 O O . GLN A 1 170 ? -27.088 2.018 40.006 1.00 97.75 170 GLN A O 1
ATOM 1203 N N . VAL A 1 171 ? -28.222 2.038 38.062 1.00 97.31 171 VAL A N 1
ATOM 1204 C CA . VAL A 1 171 ? -29.539 2.291 38.676 1.00 97.31 171 VAL A CA 1
ATOM 1205 C C . VAL A 1 171 ? -29.946 1.126 39.580 1.00 97.31 171 VAL A C 1
ATOM 1207 O O . VAL A 1 171 ? -30.337 1.352 40.724 1.00 97.31 171 VAL A O 1
ATOM 1210 N N . ASN A 1 172 ? -29.788 -0.111 39.105 1.00 96.62 172 ASN A N 1
ATOM 1211 C CA . ASN A 1 172 ? -30.138 -1.307 39.874 1.00 96.62 172 ASN A CA 1
ATOM 1212 C C . ASN A 1 172 ? -29.253 -1.481 41.116 1.00 96.62 172 ASN A C 1
ATOM 1214 O O . ASN A 1 172 ? -29.763 -1.761 42.197 1.00 96.62 172 ASN A O 1
ATOM 1218 N N . VAL A 1 173 ? -27.939 -1.271 40.984 1.00 97.50 173 VAL A N 1
ATOM 1219 C CA . VAL A 1 173 ? -26.990 -1.345 42.105 1.00 97.50 173 VAL A CA 1
ATOM 1220 C C . VAL A 1 173 ? -27.296 -0.269 43.143 1.00 97.50 173 VAL A C 1
ATOM 1222 O O . VAL A 1 173 ? -27.333 -0.575 44.329 1.00 97.50 173 VAL A O 1
ATOM 1225 N N . LYS A 1 174 ? -27.587 0.967 42.720 1.00 97.31 174 LYS A N 1
ATOM 1226 C CA . LYS A 1 174 ? -27.944 2.051 43.643 1.00 97.31 174 LYS A CA 1
ATOM 1227 C C . LYS A 1 174 ? -29.263 1.779 44.374 1.00 97.31 174 LYS A C 1
ATOM 1229 O O . LYS A 1 174 ? -29.364 2.060 45.564 1.00 97.31 174 LYS A O 1
ATOM 1234 N N . ALA A 1 175 ? -30.262 1.221 43.687 1.00 97.12 175 ALA A N 1
ATOM 1235 C CA . ALA A 1 175 ? -31.524 0.823 44.311 1.00 97.12 175 ALA A CA 1
ATOM 1236 C C . ALA A 1 175 ? -31.329 -0.319 45.324 1.00 97.12 175 ALA A C 1
ATOM 1238 O O . ALA A 1 175 ? -31.888 -0.269 46.417 1.00 97.12 175 ALA A O 1
ATOM 1239 N N . ALA A 1 176 ? -30.498 -1.313 44.994 1.00 96.88 176 ALA A N 1
ATOM 1240 C CA . ALA A 1 176 ? -30.145 -2.394 45.912 1.00 96.88 176 ALA A CA 1
ATOM 1241 C C . ALA A 1 176 ? -29.345 -1.887 47.127 1.00 96.88 176 ALA A C 1
ATOM 1243 O O . ALA A 1 176 ? -29.593 -2.324 48.247 1.00 96.88 176 ALA A O 1
ATOM 1244 N N . GLU A 1 177 ? -28.424 -0.934 46.937 1.00 96.81 177 GLU A N 1
ATOM 1245 C CA . GLU A 1 177 ? -27.702 -0.291 48.042 1.00 96.81 177 GLU A CA 1
ATOM 1246 C C . GLU A 1 177 ? -28.657 0.486 48.958 1.00 96.81 177 GLU A C 1
ATOM 1248 O O . GLU A 1 177 ? -28.570 0.339 50.175 1.00 96.81 177 GLU A O 1
ATOM 1253 N N . SER A 1 178 ? -29.599 1.248 48.389 1.00 96.50 178 SER A N 1
ATOM 1254 C CA . SER A 1 178 ? -30.631 1.981 49.138 1.00 96.50 178 SER A CA 1
ATOM 1255 C C . SER A 1 178 ? -31.489 1.042 49.993 1.00 96.50 178 SER A C 1
ATOM 1257 O O . SER A 1 178 ? -31.672 1.302 51.174 1.00 96.50 178 SER A O 1
ATOM 1259 N N . GLN A 1 179 ? -31.910 -0.115 49.467 1.00 92.75 179 GLN A N 1
ATOM 1260 C CA . GLN A 1 179 ? -32.664 -1.109 50.251 1.00 92.75 179 GLN A CA 1
ATOM 1261 C C . GLN A 1 179 ? -31.896 -1.672 51.456 1.00 92.75 179 GLN A C 1
ATOM 1263 O O . GLN A 1 179 ? -32.519 -2.089 52.429 1.00 92.75 179 GLN A O 1
ATOM 1268 N N . ILE A 1 180 ? -30.563 -1.736 51.387 1.00 93.06 180 ILE A N 1
ATOM 1269 C CA . ILE A 1 180 ? -29.729 -2.283 52.466 1.00 93.06 180 ILE A CA 1
ATOM 1270 C C . ILE A 1 180 ? -29.324 -1.192 53.462 1.00 93.06 180 ILE A C 1
ATOM 1272 O O . ILE A 1 180 ? -29.243 -1.458 54.661 1.00 93.06 180 ILE A O 1
ATOM 1276 N N . ARG A 1 181 ? -28.998 0.009 52.973 1.00 94.50 181 ARG A N 1
ATOM 1277 C CA . ARG A 1 181 ? -28.403 1.076 53.785 1.00 94.50 181 ARG A CA 1
ATOM 1278 C C . ARG A 1 181 ? -29.420 2.098 54.280 1.00 94.50 181 ARG A C 1
ATOM 1280 O O . ARG A 1 181 ? -29.235 2.616 55.381 1.00 94.50 181 ARG A O 1
ATOM 1287 N N . ASP A 1 182 ? -30.439 2.416 53.490 1.00 94.50 182 ASP A N 1
ATOM 1288 C CA . ASP A 1 182 ? -31.393 3.457 53.855 1.00 94.50 182 ASP A CA 1
ATOM 1289 C C . ASP A 1 182 ? -32.428 2.898 54.835 1.00 94.50 182 ASP A C 1
ATOM 1291 O O . ASP A 1 182 ? -32.931 1.784 54.690 1.00 94.50 182 ASP A O 1
ATOM 1295 N N . VAL A 1 183 ? -32.741 3.685 55.864 1.00 90.56 183 VAL A N 1
ATOM 1296 C CA . VAL A 1 183 ? -33.757 3.335 56.858 1.00 90.56 183 VAL A CA 1
ATOM 1297 C C . VAL A 1 183 ? -35.141 3.751 56.364 1.00 90.56 183 VAL A C 1
ATOM 1299 O O . VAL A 1 183 ? -35.326 4.856 55.850 1.00 90.56 183 VAL A O 1
ATOM 1302 N N . ASP A 1 184 ? -36.142 2.893 56.565 1.00 92.81 184 ASP A N 1
ATOM 1303 C CA . ASP A 1 184 ? -37.537 3.270 56.351 1.00 92.81 184 ASP A CA 1
ATOM 1304 C C . ASP A 1 184 ? -37.993 4.219 57.469 1.00 92.81 184 ASP A C 1
ATOM 1306 O O . ASP A 1 184 ? -38.263 3.800 58.602 1.00 92.81 184 ASP A O 1
ATOM 1310 N N . PHE A 1 185 ? -38.099 5.508 57.132 1.00 91.88 185 PHE A N 1
ATOM 1311 C CA . PHE A 1 185 ? -38.491 6.569 58.058 1.00 91.88 185 PHE A CA 1
ATOM 1312 C C . PHE A 1 185 ? -39.855 6.324 58.711 1.00 91.88 185 PHE A C 1
ATOM 1314 O O . PHE A 1 185 ? -40.051 6.730 59.854 1.00 91.88 185 PHE A O 1
ATOM 1321 N N . ALA A 1 186 ? -40.791 5.647 58.037 1.00 92.25 186 ALA A N 1
ATOM 1322 C CA . ALA A 1 186 ? -42.088 5.342 58.632 1.00 92.25 186 ALA A CA 1
ATOM 1323 C C . ALA A 1 186 ? -41.931 4.392 59.830 1.00 92.25 186 ALA A C 1
ATOM 1325 O O . ALA A 1 186 ? -42.506 4.624 60.897 1.00 92.25 186 ALA A O 1
ATOM 1326 N N . SER A 1 187 ? -41.103 3.355 59.676 1.00 92.88 187 SER A N 1
ATOM 1327 C CA . SER A 1 187 ? -40.815 2.394 60.744 1.00 92.88 187 SER A CA 1
ATOM 1328 C C . SER A 1 187 ? -39.961 3.002 61.863 1.00 92.88 187 SER A C 1
ATOM 1330 O O . SER A 1 187 ? -40.269 2.827 63.045 1.00 92.88 187 SER A O 1
ATOM 1332 N N . GLU A 1 188 ? -38.940 3.786 61.509 1.00 94.25 188 GLU A N 1
ATOM 1333 C CA . GLU A 1 188 ? -38.036 4.408 62.475 1.00 94.25 188 GLU A CA 1
ATOM 1334 C C . GLU A 1 188 ? -38.738 5.516 63.265 1.00 94.25 188 GLU A C 1
ATOM 1336 O O . GLU A 1 188 ? -38.560 5.613 64.475 1.00 94.25 188 GLU A O 1
ATOM 1341 N N . SER A 1 189 ? -39.615 6.301 62.629 1.00 94.19 189 SER A N 1
ATOM 1342 C CA . SER A 1 189 ? -40.432 7.306 63.314 1.00 94.19 189 SER A CA 1
ATOM 1343 C C . SER A 1 189 ? -41.402 6.660 64.305 1.00 94.19 189 SER A C 1
ATOM 1345 O O . SER A 1 189 ? -41.508 7.126 65.440 1.00 94.19 189 SER A O 1
ATOM 1347 N N . ALA A 1 190 ? -42.045 5.545 63.937 1.00 95.19 190 ALA A N 1
ATOM 1348 C CA . ALA A 1 190 ? -42.904 4.795 64.852 1.00 95.19 190 ALA A CA 1
ATOM 1349 C C . ALA A 1 190 ? -42.117 4.234 66.050 1.00 95.19 190 ALA A C 1
ATOM 1351 O O . ALA A 1 190 ? -42.571 4.344 67.193 1.00 95.19 190 ALA A O 1
ATOM 1352 N N . ASN A 1 191 ? -40.921 3.686 65.812 1.00 94.81 191 ASN A N 1
ATOM 1353 C CA . ASN A 1 191 ? -40.031 3.218 66.873 1.00 94.81 191 ASN A CA 1
ATOM 1354 C C . ASN A 1 191 ? -39.556 4.369 67.764 1.00 94.81 191 ASN A C 1
ATOM 1356 O O . ASN A 1 191 ? -39.657 4.268 68.985 1.00 94.81 191 ASN A O 1
ATOM 1360 N N . PHE A 1 192 ? -39.111 5.483 67.187 1.00 96.31 192 PHE A N 1
ATOM 1361 C CA . PHE A 1 192 ? -38.699 6.676 67.921 1.00 96.31 192 PHE A CA 1
ATOM 1362 C C . PHE A 1 192 ? -39.832 7.212 68.804 1.00 96.31 192 PHE A C 1
ATOM 1364 O O . PHE A 1 192 ? -39.628 7.433 69.999 1.00 96.31 192 PHE A O 1
ATOM 1371 N N . SER A 1 193 ? -41.047 7.352 68.263 1.00 95.00 193 SER A N 1
ATOM 1372 C CA . SER A 1 193 ? -42.229 7.756 69.032 1.00 95.00 193 SER A CA 1
ATOM 1373 C C . SER A 1 193 ? -42.553 6.760 70.145 1.00 95.00 193 SER A C 1
ATOM 1375 O O . SER A 1 193 ? -42.801 7.177 71.277 1.00 95.00 193 SER A O 1
ATOM 1377 N N . LYS A 1 194 ? -42.492 5.451 69.867 1.00 94.56 194 LYS A N 1
ATOM 1378 C CA . LYS A 1 194 ? -42.679 4.400 70.875 1.00 94.56 194 LYS A CA 1
ATOM 1379 C C . LYS A 1 194 ? -41.658 4.527 72.002 1.00 94.56 194 LYS A C 1
ATOM 1381 O O . LYS A 1 194 ? -42.061 4.528 73.160 1.00 94.56 194 LYS A O 1
ATOM 1386 N N . TYR A 1 195 ? -40.368 4.660 71.689 1.00 96.50 195 TYR A N 1
ATOM 1387 C CA . TYR A 1 195 ? -39.306 4.817 72.685 1.00 96.50 195 TYR A CA 1
ATOM 1388 C C . TYR A 1 195 ? -39.433 6.122 73.473 1.00 96.50 195 TYR A C 1
ATOM 1390 O O . TYR A 1 195 ? -39.185 6.118 74.675 1.00 96.50 195 TYR A O 1
ATOM 1398 N N . ASN A 1 196 ? -39.880 7.213 72.849 1.00 93.88 196 ASN A N 1
ATOM 1399 C CA . ASN A 1 196 ? -40.129 8.480 73.536 1.00 93.88 196 ASN A CA 1
ATOM 1400 C C . ASN A 1 196 ? -41.281 8.353 74.551 1.00 93.88 196 ASN A C 1
ATOM 1402 O O . ASN A 1 196 ? -41.121 8.711 75.717 1.00 93.88 196 ASN A O 1
ATOM 1406 N N . ILE A 1 197 ? -42.403 7.740 74.152 1.00 92.44 197 ILE A N 1
ATOM 1407 C CA . ILE A 1 197 ? -43.525 7.439 75.057 1.00 92.44 197 ILE A CA 1
ATOM 1408 C C . ILE A 1 197 ? -43.078 6.492 76.182 1.00 92.44 197 ILE A C 1
ATOM 1410 O O . ILE A 1 197 ? -43.450 6.693 77.340 1.00 92.44 197 ILE A O 1
ATOM 1414 N N . LEU A 1 198 ? -42.253 5.485 75.876 1.00 93.69 198 LEU A N 1
ATOM 1415 C CA . LEU A 1 198 ? -41.696 4.553 76.864 1.00 93.69 198 LEU A CA 1
ATOM 1416 C C . LEU A 1 198 ? -40.765 5.256 77.856 1.00 93.69 198 LEU A C 1
ATOM 1418 O O . LEU A 1 198 ? -40.838 4.972 79.046 1.00 93.69 198 LEU A O 1
ATOM 1422 N N . ALA A 1 199 ? -39.933 6.194 77.400 1.00 94.44 199 ALA A N 1
ATOM 1423 C CA . ALA A 1 199 ? -39.057 6.987 78.258 1.00 94.44 199 ALA A CA 1
ATOM 1424 C C . ALA A 1 199 ? -39.859 7.906 79.194 1.00 94.44 199 ALA A C 1
ATOM 1426 O O . ALA A 1 199 ? -39.577 7.961 80.392 1.00 94.44 199 ALA A O 1
ATOM 1427 N N . GLN A 1 200 ? -40.906 8.564 78.681 1.00 92.75 200 GLN A N 1
ATOM 1428 C CA . GLN A 1 200 ? -41.821 9.366 79.500 1.00 92.75 200 GLN A CA 1
ATOM 1429 C C . GLN A 1 200 ? -42.573 8.498 80.523 1.00 92.75 200 GLN A C 1
ATOM 1431 O O . GLN A 1 200 ? -42.622 8.832 81.707 1.00 92.75 200 GLN A O 1
ATOM 1436 N N . SER A 1 201 ? -43.090 7.343 80.093 1.00 91.38 201 SER A N 1
ATOM 1437 C CA . SER A 1 201 ? -43.793 6.387 80.963 1.00 91.38 201 SER A CA 1
ATOM 1438 C C . SER A 1 201 ? -42.865 5.773 82.015 1.00 91.38 201 SER A C 1
ATOM 1440 O O . SER A 1 201 ? -43.259 5.615 83.166 1.00 91.38 201 SER A O 1
ATOM 1442 N N . GLY A 1 202 ? -41.620 5.460 81.650 1.00 92.81 202 GLY A N 1
ATOM 1443 C CA . GLY A 1 202 ? -40.596 4.940 82.554 1.00 92.81 202 GLY A CA 1
ATOM 1444 C C . GLY A 1 202 ? -40.179 5.969 83.601 1.00 92.81 202 GLY A C 1
ATOM 1445 O O . GLY A 1 202 ? -40.071 5.628 84.776 1.00 92.81 202 GLY A O 1
ATOM 1446 N N . SER A 1 203 ? -40.033 7.238 83.207 1.00 90.31 203 SER A N 1
ATOM 1447 C CA . SER A 1 203 ? -39.797 8.342 84.142 1.00 90.31 203 SER A CA 1
ATOM 1448 C C . SER A 1 203 ? -40.966 8.514 85.123 1.00 90.31 203 SER A C 1
ATOM 1450 O O . SER A 1 203 ? -40.748 8.592 86.335 1.00 90.31 203 SER A O 1
ATOM 1452 N N . TYR A 1 204 ? -42.210 8.461 84.631 1.00 90.00 204 TYR A N 1
ATOM 1453 C CA . TYR A 1 204 ? -43.409 8.494 85.474 1.00 90.00 204 TYR A CA 1
ATOM 1454 C C . TYR A 1 204 ? -43.463 7.303 86.444 1.00 90.00 204 TYR A C 1
ATOM 1456 O O . TYR A 1 204 ? -43.652 7.498 87.646 1.00 90.00 204 TYR A O 1
ATOM 1464 N N . ALA A 1 205 ? -43.211 6.083 85.965 1.00 88.25 205 ALA A N 1
ATOM 1465 C CA . ALA A 1 205 ? -43.170 4.880 86.793 1.00 88.25 205 ALA A CA 1
ATOM 1466 C C . ALA A 1 205 ? -42.070 4.948 87.868 1.00 88.25 205 ALA A C 1
ATOM 1468 O O . ALA A 1 205 ? -42.322 4.585 89.016 1.00 88.25 205 ALA A O 1
ATOM 1469 N N . MET A 1 206 ? -40.883 5.469 87.536 1.00 85.88 206 MET A N 1
ATOM 1470 C CA . MET A 1 206 ? -39.819 5.735 88.512 1.00 85.88 206 MET A CA 1
ATOM 1471 C C . MET A 1 206 ? -40.276 6.724 89.587 1.00 85.88 206 MET A C 1
ATOM 1473 O O . MET A 1 206 ? -40.052 6.491 90.774 1.00 85.88 206 MET A O 1
ATOM 1477 N N . SER A 1 207 ? -40.944 7.813 89.191 1.00 84.06 207 SER A N 1
ATOM 1478 C CA . SER A 1 207 ? -41.455 8.802 90.146 1.00 84.06 207 SER A CA 1
ATOM 1479 C C . SER A 1 207 ? -42.500 8.198 91.095 1.00 84.06 207 SER A C 1
ATOM 1481 O O . SER A 1 207 ? -42.447 8.431 92.304 1.00 84.06 207 SER A O 1
ATOM 1483 N N . GLN A 1 208 ? -43.380 7.337 90.572 1.00 84.56 208 GLN A N 1
ATOM 1484 C CA . GLN A 1 208 ? -44.398 6.638 91.350 1.00 84.56 208 GLN A CA 1
ATOM 1485 C C . GLN A 1 208 ? -43.775 5.604 92.299 1.00 84.56 208 GLN A C 1
ATOM 1487 O O . GLN A 1 208 ? -44.176 5.521 93.458 1.00 84.56 208 GLN A O 1
ATOM 1492 N N . ALA A 1 209 ? -42.773 4.843 91.848 1.00 83.62 209 ALA A N 1
ATOM 1493 C CA . ALA A 1 209 ? -42.060 3.877 92.685 1.00 83.62 209 ALA A CA 1
ATOM 1494 C C . ALA A 1 209 ? -41.354 4.559 93.871 1.00 83.62 209 ALA A C 1
ATOM 1496 O O . ALA A 1 209 ? -41.463 4.090 95.006 1.00 83.62 209 ALA A O 1
ATOM 1497 N N . ASN A 1 210 ? -40.714 5.709 93.635 1.00 81.31 210 ASN A N 1
ATOM 1498 C CA . ASN A 1 210 ? -40.099 6.516 94.692 1.00 81.31 210 ASN A CA 1
ATOM 1499 C C . ASN A 1 210 ? -41.143 7.046 95.694 1.00 81.31 210 ASN A C 1
ATOM 1501 O O . ASN A 1 210 ? -40.910 7.024 96.903 1.00 81.31 210 ASN A O 1
ATOM 1505 N N . ALA A 1 211 ? -42.318 7.476 95.222 1.00 82.19 211 ALA A N 1
ATOM 1506 C CA . ALA A 1 211 ? -43.405 7.933 96.090 1.00 82.19 211 ALA A CA 1
ATOM 1507 C C . ALA A 1 211 ? -44.004 6.797 96.944 1.00 82.19 211 ALA A C 1
ATOM 1509 O O . ALA A 1 211 ? -44.313 6.994 98.119 1.00 82.19 211 ALA A O 1
ATOM 1510 N N . VAL A 1 212 ? -44.129 5.583 96.393 1.00 82.25 212 VAL A N 1
ATOM 1511 C CA . VAL A 1 212 ? -44.585 4.402 97.147 1.00 82.25 212 VAL A CA 1
ATOM 1512 C C . VAL A 1 212 ? -43.611 4.053 98.275 1.00 82.25 212 VAL A C 1
ATOM 1514 O O . VAL A 1 212 ? -44.058 3.789 99.390 1.00 82.25 212 VAL A O 1
ATOM 1517 N N . GLN A 1 213 ? -42.296 4.124 98.039 1.00 77.25 213 GLN A N 1
ATOM 1518 C CA . GLN A 1 213 ? -41.296 3.915 99.096 1.00 77.25 213 GLN A CA 1
ATOM 1519 C C . GLN A 1 213 ? -41.453 4.921 100.253 1.00 77.25 213 GLN A C 1
ATOM 1521 O O . GLN A 1 213 ? -41.343 4.543 101.420 1.00 77.25 213 GLN A O 1
ATOM 1526 N N . GLN A 1 214 ? -41.792 6.182 99.960 1.00 75.31 214 GLN A N 1
ATOM 1527 C CA . GLN A 1 214 ? -42.079 7.187 100.995 1.00 75.31 214 GLN A CA 1
ATOM 1528 C C . GLN A 1 214 ? -43.372 6.898 101.774 1.00 75.31 214 GLN A C 1
ATOM 1530 O O . GLN A 1 214 ? -43.437 7.154 102.976 1.00 75.31 214 GLN A O 1
ATOM 1535 N N . ASN A 1 215 ? -44.392 6.325 101.131 1.00 72.69 215 ASN A N 1
ATOM 1536 C CA . ASN A 1 215 ? -45.622 5.920 101.819 1.00 72.69 215 ASN A CA 1
ATOM 1537 C C . ASN A 1 215 ? -45.391 4.754 102.790 1.00 72.69 215 ASN A C 1
ATOM 1539 O O . ASN A 1 215 ? -46.010 4.719 103.848 1.00 72.69 215 ASN A O 1
ATOM 1543 N N . VAL A 1 216 ? -44.464 3.842 102.484 1.00 66.12 216 VAL A N 1
ATOM 1544 C CA . VAL A 1 216 ? -44.064 2.775 103.420 1.00 66.12 216 VAL A CA 1
ATOM 1545 C C . VAL A 1 216 ? -43.361 3.355 104.651 1.00 66.12 216 VAL A C 1
ATOM 1547 O O . VAL A 1 216 ? -43.650 2.941 105.768 1.00 66.12 216 VAL A O 1
ATOM 1550 N N . LEU A 1 217 ? -42.509 4.370 104.477 1.00 65.44 217 LEU A N 1
ATOM 1551 C CA . LEU A 1 217 ? -41.886 5.090 105.597 1.00 65.44 217 LEU A CA 1
ATOM 1552 C C . LEU A 1 217 ? -42.910 5.815 106.486 1.00 65.44 217 LEU A C 1
ATOM 1554 O O . LEU A 1 217 ? -42.706 5.897 107.693 1.00 65.44 217 LEU A O 1
ATOM 1558 N N . LYS A 1 218 ? -44.023 6.299 105.917 1.00 63.94 218 LYS A N 1
ATOM 1559 C CA . LYS A 1 218 ? -45.155 6.862 106.678 1.00 63.94 218 LYS A CA 1
ATOM 1560 C C . LYS A 1 218 ? -45.947 5.822 107.475 1.00 63.94 218 LYS A C 1
ATOM 1562 O O . LYS A 1 218 ? -46.590 6.199 108.441 1.00 63.94 218 LYS A O 1
ATOM 1567 N N . LEU A 1 219 ? -45.939 4.556 107.058 1.00 60.50 219 LEU A N 1
ATOM 1568 C CA . LEU A 1 219 ? -46.635 3.458 107.743 1.00 60.50 219 LEU A CA 1
ATOM 1569 C C . LEU A 1 219 ? -45.792 2.813 108.858 1.00 60.50 219 LEU A C 1
ATOM 1571 O O . LEU A 1 219 ? -46.305 1.979 109.597 1.00 60.50 219 LEU A O 1
ATOM 1575 N N . LEU A 1 220 ? -44.506 3.165 108.957 1.00 52.31 220 LEU A N 1
ATOM 1576 C CA . LEU A 1 220 ? -43.569 2.683 109.980 1.0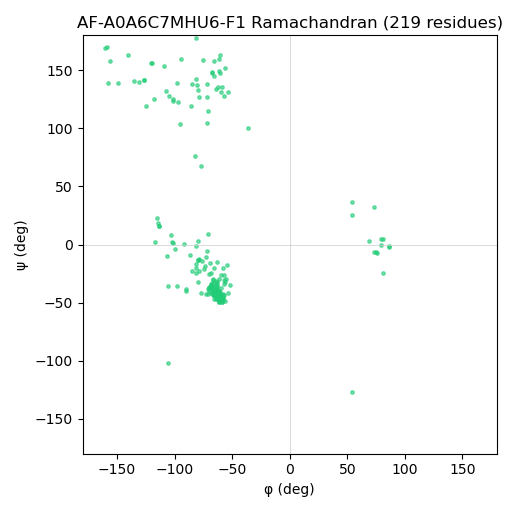0 52.31 220 LEU A CA 1
ATOM 1577 C C . LEU A 1 220 ? -43.304 3.711 111.100 1.00 52.31 220 LEU A C 1
ATOM 1579 O O . LEU A 1 220 ? -42.492 3.436 111.983 1.00 52.31 220 LEU A O 1
ATOM 1583 N N . GLN A 1 221 ? -43.960 4.875 111.054 1.00 48.03 221 GLN A N 1
ATOM 1584 C CA . GLN A 1 221 ? -44.015 5.870 112.136 1.00 48.03 221 GLN A CA 1
ATOM 1585 C C . GLN A 1 221 ? -45.349 5.757 112.869 1.00 48.03 221 GLN A C 1
ATOM 1587 O O . GLN A 1 221 ? -45.337 5.942 114.105 1.00 48.03 221 GLN A O 1
#

Secondary structure (DSSP, 8-state):
---------TTGGGSPBPHHHHHHTT--SSTTSSSEEEE-S-SSHHHHHHSTTSS-STTSS-STTSSS-HHHHHHHHEEEE-SHHHHHHHB---TTSS--TTSS-GGGPPBPHHHH---PBPSGGGSHHHHHHHHHHHHHHHHHHHHHHHHHHHHHHHHHHHHHHHHHHHHHHHHHHHHHHS--HHHHHHHHHHHHHHHHHHHHHHHHHHHHHHHHHHH--